Protein AF-A0A8J7SQ37-F1 (afdb_monomer)

Sequence (206 aa):
MKKYSIYISLILFFVLGFTTDFYANDATKAYQKESLKVNEINQAAWKASAQGMKFSKKPKAKKTKKKKEKKNANGTGTAPPLPREPSTFTFKDFAQTTLIFLAVIILAFVIFKVVVGDAILVNKEVKRRKPVTLAQIETNLEEADVEGFLKQALVDKNYRLAIRLYYLAIIKELSGKGAIEWKKEKTNGDYRRELQRKNHPKLKDF

Foldseek 3Di:
DVVVVVVVVVVVVVVVVDPPPPPDDCQVVVVVPDDDDDDDDPVVVVVVVPPPDDPDDDDDDDDDDDDDDDDDDDDDDDDPDRPPPPPPPDVVVVVVVVVVVVVVVVSVVVVCCVVVDCVVVPCVPCPVPPVCDVVNCLVPVQPDPLVVVLVVCVVVVVVVSNVSSVVSVVVNVCVVVVQDPDDSPDDPVNSVVSNVVPPDDPPVVD

Secondary structure (DSSP, 8-state):
-HHHHHHHHHHHHHHHH--------THHHHHHHS--------HHHHHHHHTT-----PPP---------------S--------------HHHHHHHHHHHHHHHHHHHHHHHHHH-HHHH------------HHHHHHSTTTS-HHHHHHHHHHTT-HHHHHHHHHHHHHHHHHHTTSS---TT--HHHHHHHHHHTTPPPGGG-

pLDDT: mean 70.26, std 16.73, range [31.41, 93.75]

Mean predicted aligned error: 21.64 Å

Radius of gyration: 42.7 Å; Cα contacts (8 Å, |Δi|>4): 50; chains: 1; bounding box: 94×39×101 Å

Structure (mmCIF, N/CA/C/O backbone):
data_AF-A0A8J7SQ37-F1
#
_entry.id   AF-A0A8J7SQ37-F1
#
loop_
_atom_site.group_PDB
_atom_site.id
_atom_site.type_symbol
_atom_site.label_atom_id
_atom_site.label_alt_id
_atom_site.label_comp_id
_atom_site.label_asym_id
_atom_site.label_entity_id
_atom_site.label_seq_id
_atom_site.pdbx_PDB_ins_code
_atom_site.Cartn_x
_atom_site.Cartn_y
_atom_site.Cartn_z
_atom_site.occupancy
_atom_site.B_iso_or_equiv
_atom_site.auth_seq_id
_atom_site.auth_comp_id
_atom_site.auth_asym_id
_atom_site.auth_atom_id
_atom_site.pdbx_PDB_model_num
ATOM 1 N N . MET A 1 1 ? -11.629 -6.847 -20.892 1.00 51.66 1 MET A N 1
ATOM 2 C CA . MET A 1 1 ? -11.175 -7.610 -22.080 1.00 51.66 1 MET A CA 1
ATOM 3 C C . MET A 1 1 ? -10.999 -6.753 -23.341 1.00 51.66 1 MET A C 1
ATOM 5 O O . MET A 1 1 ? -9.954 -6.864 -23.961 1.00 51.66 1 MET A O 1
ATOM 9 N N . LYS A 1 2 ? -11.922 -5.838 -23.694 1.00 54.25 2 LYS A N 1
ATOM 10 C CA . LYS A 1 2 ? -11.822 -5.008 -24.922 1.00 54.25 2 LYS A CA 1
ATOM 11 C C . LYS A 1 2 ? -10.553 -4.142 -25.057 1.00 54.25 2 LYS A C 1
ATOM 13 O O . LYS A 1 2 ? -10.085 -3.954 -26.170 1.00 54.25 2 LYS A O 1
ATOM 18 N N . LYS A 1 3 ? -9.965 -3.662 -23.949 1.00 58.75 3 LYS A N 1
ATOM 19 C CA . LYS A 1 3 ? -8.769 -2.796 -23.984 1.00 58.75 3 LYS A CA 1
ATOM 20 C C . LYS A 1 3 ? -7.561 -3.481 -24.632 1.00 58.75 3 LYS A C 1
ATOM 22 O O . LYS A 1 3 ? -6.887 -2.854 -25.427 1.00 58.75 3 LYS A O 1
ATOM 27 N N . TYR A 1 4 ? -7.337 -4.767 -24.366 1.00 66.19 4 TYR A N 1
ATOM 28 C CA . TYR A 1 4 ? -6.180 -5.500 -24.896 1.00 66.19 4 TYR A CA 1
ATOM 29 C C . TYR A 1 4 ? -6.384 -5.996 -26.334 1.00 66.19 4 TYR A C 1
ATOM 31 O O . TYR A 1 4 ? -5.411 -6.214 -27.045 1.00 66.19 4 TYR A O 1
ATOM 39 N N . SER A 1 5 ? -7.637 -6.105 -26.790 1.00 64.56 5 SER A N 1
ATOM 40 C CA . SER A 1 5 ? -7.975 -6.583 -28.138 1.00 64.56 5 SER A CA 1
ATOM 41 C C . SER A 1 5 ? -7.431 -5.673 -29.244 1.00 64.56 5 SER A C 1
ATOM 43 O O . SER A 1 5 ? -6.973 -6.163 -30.270 1.00 64.56 5 SER A O 1
ATOM 45 N N . ILE A 1 6 ? -7.446 -4.354 -29.025 1.00 67.94 6 ILE A N 1
ATOM 46 C CA . ILE A 1 6 ? -6.928 -3.367 -29.984 1.00 67.94 6 ILE A CA 1
ATOM 47 C C . ILE A 1 6 ? -5.403 -3.448 -30.088 1.00 67.94 6 ILE A C 1
ATOM 49 O O . ILE A 1 6 ? -4.863 -3.437 -31.188 1.00 67.94 6 ILE A O 1
ATOM 53 N N . TYR A 1 7 ? -4.706 -3.611 -28.963 1.00 68.56 7 TYR A N 1
ATOM 54 C CA . TYR A 1 7 ? -3.244 -3.706 -28.957 1.00 68.56 7 TYR A CA 1
ATOM 55 C C . TYR A 1 7 ? -2.739 -5.042 -29.517 1.00 68.56 7 TYR A C 1
ATOM 57 O O . TYR A 1 7 ? -1.740 -5.058 -30.229 1.00 68.56 7 TYR A O 1
ATOM 65 N N . ILE A 1 8 ? -3.456 -6.146 -29.273 1.00 71.56 8 ILE A N 1
ATOM 66 C CA . ILE A 1 8 ? -3.148 -7.456 -29.871 1.00 71.56 8 ILE A CA 1
ATOM 67 C C . ILE A 1 8 ? -3.306 -7.400 -31.396 1.00 71.56 8 ILE A C 1
ATOM 69 O O . ILE A 1 8 ? -2.436 -7.886 -32.114 1.00 71.56 8 ILE A O 1
ATOM 73 N N . SER A 1 9 ? -4.359 -6.745 -31.897 1.00 68.81 9 SER A N 1
ATOM 74 C CA . SER A 1 9 ? -4.543 -6.534 -33.338 1.00 68.81 9 SER A CA 1
ATOM 75 C C . SER A 1 9 ? -3.420 -5.692 -33.954 1.00 68.81 9 SER A C 1
ATOM 77 O O . SER A 1 9 ? -3.024 -5.938 -35.089 1.00 68.81 9 SER A O 1
ATOM 79 N N . LEU A 1 10 ? -2.889 -4.720 -33.209 1.00 67.62 10 LEU A N 1
ATOM 80 C CA . LEU A 1 10 ? -1.812 -3.833 -33.659 1.00 67.62 10 LEU A CA 1
ATOM 81 C C . LEU A 1 10 ? -0.462 -4.569 -33.730 1.00 67.62 10 LEU A C 1
ATOM 83 O O . LEU A 1 10 ? 0.289 -4.398 -34.687 1.00 67.62 10 LEU A O 1
ATOM 87 N N . ILE A 1 11 ? -0.193 -5.455 -32.766 1.00 69.00 11 ILE A N 1
ATOM 88 C CA . ILE A 1 11 ? 0.984 -6.338 -32.771 1.00 69.00 11 ILE A CA 1
ATOM 89 C C . ILE A 1 11 ? 0.894 -7.349 -33.920 1.00 69.00 11 ILE A C 1
ATOM 91 O O . ILE A 1 11 ? 1.867 -7.535 -34.648 1.00 69.00 11 ILE A O 1
ATOM 95 N N . LEU A 1 12 ? -0.273 -7.964 -34.126 1.00 68.62 12 LEU A N 1
ATOM 96 C CA . LEU A 1 12 ? -0.475 -8.942 -35.196 1.00 68.62 12 LEU A CA 1
ATOM 97 C C . LEU A 1 12 ? -0.305 -8.305 -36.587 1.00 68.62 12 LEU A C 1
ATOM 99 O O . LEU A 1 12 ? 0.315 -8.899 -37.466 1.00 68.62 12 LEU A O 1
ATOM 103 N N . PHE A 1 13 ? -0.786 -7.071 -36.766 1.00 68.06 13 PHE A N 1
ATOM 104 C CA . PHE A 1 13 ? -0.619 -6.304 -38.002 1.00 68.06 13 PHE A CA 1
ATOM 105 C C . PHE A 1 13 ? 0.850 -5.948 -38.282 1.00 68.06 13 PHE A C 1
ATOM 107 O O . PHE A 1 13 ? 1.296 -6.017 -39.425 1.00 68.06 13 PHE A O 1
ATOM 114 N N . PHE A 1 14 ? 1.631 -5.633 -37.244 1.00 65.88 14 PHE A N 1
ATOM 115 C CA . PHE A 1 14 ? 3.062 -5.354 -37.388 1.00 65.88 14 PHE A CA 1
ATOM 116 C C . PHE A 1 14 ? 3.871 -6.614 -37.739 1.00 65.88 14 PHE A C 1
ATOM 118 O O . PHE A 1 14 ? 4.774 -6.551 -38.566 1.00 65.88 14 PHE A O 1
ATOM 125 N N . VAL A 1 15 ? 3.520 -7.772 -37.170 1.00 66.00 15 VAL A N 1
ATOM 126 C CA . VAL A 1 15 ? 4.181 -9.056 -37.478 1.00 66.00 15 VAL A CA 1
ATOM 127 C C . VAL A 1 15 ? 3.869 -9.530 -38.903 1.00 66.00 15 VAL A C 1
ATOM 129 O O . VAL A 1 15 ? 4.755 -10.045 -39.577 1.00 66.00 15 VAL A O 1
ATOM 132 N N . LEU A 1 16 ? 2.641 -9.321 -39.389 1.00 62.84 16 LEU A N 1
ATOM 133 C CA . LEU A 1 16 ? 2.239 -9.697 -40.753 1.00 62.84 16 LEU A CA 1
ATOM 134 C C . LEU A 1 16 ? 2.763 -8.733 -41.835 1.00 62.84 16 LEU A C 1
ATOM 136 O O . LEU A 1 16 ? 2.944 -9.152 -42.974 1.00 62.84 16 LEU A O 1
ATOM 140 N N . GLY A 1 17 ? 3.019 -7.463 -41.500 1.00 59.03 17 GLY A N 1
ATOM 141 C CA . GLY A 1 17 ? 3.515 -6.450 -42.443 1.00 59.03 17 GLY A CA 1
ATOM 142 C C . GLY A 1 17 ? 5.033 -6.445 -42.676 1.00 59.03 17 GLY A C 1
ATOM 143 O O . GLY A 1 17 ? 5.506 -5.727 -43.553 1.00 59.03 17 GLY A O 1
ATOM 144 N N . PHE A 1 18 ? 5.802 -7.222 -41.909 1.00 63.44 18 PHE A N 1
ATOM 145 C CA . PHE A 1 18 ? 7.267 -7.276 -41.985 1.00 63.44 18 PHE A CA 1
ATOM 146 C C . PHE A 1 18 ? 7.758 -8.622 -42.536 1.00 63.44 18 PHE A C 1
ATOM 148 O O . PHE A 1 18 ? 8.417 -9.398 -41.847 1.00 63.44 18 PHE A O 1
ATOM 155 N N . THR A 1 19 ? 7.489 -8.900 -43.812 1.00 53.34 19 THR A N 1
ATOM 156 C CA . THR A 1 19 ? 8.272 -9.895 -44.557 1.00 53.34 19 THR A CA 1
ATOM 157 C C . THR A 1 19 ? 9.527 -9.205 -45.085 1.00 53.34 19 THR A C 1
ATOM 159 O O . THR A 1 19 ? 9.487 -8.509 -46.097 1.00 53.34 19 THR A O 1
ATOM 162 N N . THR A 1 20 ? 10.653 -9.331 -44.383 1.00 56.50 20 THR A N 1
ATOM 163 C CA . THR A 1 20 ? 11.941 -8.945 -44.966 1.00 56.50 20 THR A CA 1
ATOM 164 C C . THR A 1 20 ? 12.343 -10.014 -45.971 1.00 56.50 20 THR A C 1
ATOM 166 O O . THR A 1 20 ? 12.657 -11.138 -45.571 1.00 56.50 20 THR A O 1
ATOM 169 N N . ASP A 1 21 ? 12.372 -9.671 -47.257 1.00 52.75 21 ASP A N 1
ATOM 170 C CA . ASP A 1 21 ? 13.088 -10.478 -48.237 1.00 52.75 21 ASP A CA 1
ATOM 171 C C . ASP A 1 21 ? 14.567 -10.470 -47.847 1.00 52.75 21 ASP A C 1
ATOM 173 O O . ASP A 1 21 ? 15.269 -9.460 -47.945 1.00 52.75 21 ASP A O 1
ATOM 177 N N . PHE A 1 22 ? 15.036 -11.598 -47.319 1.00 53.06 22 PHE A N 1
ATOM 178 C CA . PHE A 1 22 ? 16.448 -11.811 -47.052 1.00 53.06 22 PHE A CA 1
ATOM 179 C C . PHE A 1 22 ? 17.194 -11.768 -48.389 1.00 53.06 22 PHE A C 1
ATOM 181 O O . PHE A 1 22 ? 17.156 -12.722 -49.166 1.00 53.06 22 PHE A O 1
ATOM 188 N N . TYR A 1 23 ? 17.895 -10.667 -48.660 1.00 52.25 23 TYR A N 1
ATOM 189 C CA . TYR A 1 23 ? 18.842 -10.595 -49.768 1.00 52.25 23 TYR A CA 1
ATOM 190 C C . TYR A 1 23 ? 20.005 -11.549 -49.478 1.00 52.25 23 TYR A C 1
ATOM 192 O O . TYR A 1 23 ? 20.913 -11.251 -48.700 1.00 52.25 23 TYR A O 1
ATOM 200 N N . ALA A 1 24 ? 19.961 -12.732 -50.087 1.00 49.38 24 ALA A N 1
ATOM 201 C CA . ALA A 1 24 ? 21.093 -13.644 -50.115 1.00 49.38 24 ALA A CA 1
ATOM 202 C C . ALA A 1 24 ? 22.259 -12.980 -50.870 1.00 49.38 24 ALA A C 1
ATOM 204 O O . ALA A 1 24 ? 22.076 -12.457 -51.968 1.00 49.38 24 ALA A O 1
ATOM 205 N N . ASN A 1 25 ? 23.452 -13.000 -50.270 1.00 57.41 25 ASN A N 1
ATOM 206 C CA . ASN A 1 25 ? 24.680 -12.444 -50.845 1.00 57.41 25 ASN A CA 1
ATOM 207 C C . ASN A 1 25 ? 24.934 -12.999 -52.265 1.00 57.41 25 ASN A C 1
ATOM 209 O O . ASN A 1 25 ? 25.121 -14.201 -52.441 1.00 57.41 25 ASN A O 1
ATOM 213 N N . ASP A 1 26 ? 24.977 -12.111 -53.262 1.00 59.09 26 ASP A N 1
ATOM 214 C CA . ASP A 1 26 ? 24.999 -12.415 -54.707 1.00 59.09 26 ASP A CA 1
ATOM 215 C C . ASP A 1 26 ? 26.382 -12.840 -55.251 1.00 59.09 26 ASP A C 1
ATOM 217 O O . ASP A 1 26 ? 26.563 -13.064 -56.449 1.00 59.09 26 ASP A O 1
ATOM 221 N N . ALA A 1 27 ? 27.383 -12.970 -54.373 1.00 57.38 27 ALA A N 1
ATOM 222 C CA . ALA A 1 27 ? 28.782 -13.170 -54.754 1.00 57.38 27 ALA A CA 1
ATOM 223 C C . ALA A 1 27 ? 29.016 -14.426 -55.617 1.00 57.38 27 ALA A C 1
ATOM 225 O O . ALA A 1 27 ? 29.908 -14.435 -56.461 1.00 57.38 27 ALA A O 1
ATOM 226 N N . THR A 1 28 ? 28.215 -15.482 -55.455 1.00 57.69 28 THR A N 1
ATOM 227 C CA . THR A 1 28 ? 28.329 -16.723 -56.241 1.00 57.69 28 THR A CA 1
ATOM 228 C C . THR A 1 28 ? 27.783 -16.595 -57.663 1.00 57.69 28 THR A C 1
ATOM 230 O O . THR A 1 28 ? 28.270 -17.291 -58.556 1.00 57.69 28 THR A O 1
ATOM 233 N N . LYS A 1 29 ? 26.827 -15.691 -57.916 1.00 62.94 29 LYS A N 1
ATOM 234 C CA . LYS A 1 29 ? 26.243 -15.519 -59.257 1.00 62.94 29 LYS A CA 1
ATOM 235 C C . LYS A 1 29 ? 27.210 -14.851 -60.229 1.00 62.94 29 LYS A C 1
ATOM 237 O O . LYS A 1 29 ? 27.171 -15.152 -61.419 1.00 62.94 29 LYS A O 1
ATOM 242 N N . ALA A 1 30 ? 28.095 -13.987 -59.729 1.00 61.03 30 ALA A N 1
ATOM 243 C CA . ALA A 1 30 ? 29.153 -13.379 -60.533 1.00 61.03 30 ALA A CA 1
ATOM 244 C C . ALA A 1 30 ? 30.143 -14.439 -61.058 1.00 61.03 30 ALA A C 1
ATOM 246 O O . ALA A 1 30 ? 30.433 -14.457 -62.251 1.00 61.03 30 ALA A O 1
ATOM 247 N N . TYR A 1 31 ? 30.569 -15.383 -60.207 1.00 60.72 31 TYR A N 1
ATOM 248 C CA . TYR A 1 31 ? 31.456 -16.488 -60.603 1.00 60.72 31 TYR A CA 1
ATOM 249 C C . TYR A 1 31 ? 30.822 -17.444 -61.619 1.00 60.72 31 TYR A C 1
ATOM 251 O O . TYR A 1 31 ? 31.512 -17.947 -62.499 1.00 60.72 31 TYR A O 1
ATOM 259 N N . GLN A 1 32 ? 29.514 -17.695 -61.519 1.00 68.06 32 GLN A N 1
ATOM 260 C CA . GLN A 1 32 ? 28.805 -18.590 -62.443 1.00 68.06 32 GLN A CA 1
ATOM 261 C C . GLN A 1 32 ? 28.667 -18.019 -63.862 1.00 68.06 32 GLN A C 1
ATOM 263 O O . GLN A 1 32 ? 28.449 -18.780 -64.801 1.00 68.06 32 GLN A O 1
ATOM 268 N N . LYS A 1 33 ? 28.779 -16.695 -64.028 1.00 68.31 33 LYS A N 1
ATOM 269 C CA . LYS A 1 33 ? 28.641 -16.020 -65.327 1.00 68.31 33 LYS A CA 1
ATOM 270 C C . LYS A 1 33 ? 29.963 -15.856 -66.083 1.00 68.31 33 LYS A C 1
ATOM 272 O O . LYS A 1 33 ? 29.932 -15.502 -67.259 1.00 68.31 33 LYS A O 1
ATOM 277 N N . GLU A 1 34 ? 31.110 -16.090 -65.448 1.00 71.44 34 GLU A N 1
ATOM 278 C CA . GLU A 1 34 ? 32.416 -15.897 -66.082 1.00 71.44 34 GLU A CA 1
ATOM 279 C C . GLU A 1 34 ? 32.844 -17.156 -66.857 1.00 71.44 34 GLU A C 1
ATOM 281 O O . GLU A 1 34 ? 32.976 -18.246 -66.304 1.00 71.44 34 GLU A O 1
ATOM 286 N N . SER A 1 35 ? 33.051 -17.023 -68.169 1.00 67.38 35 SER A N 1
ATOM 287 C CA . SER A 1 35 ? 33.492 -18.130 -69.023 1.00 67.38 35 SER A CA 1
ATOM 288 C C . SER A 1 35 ? 34.965 -18.468 -68.759 1.00 67.38 35 SER A C 1
ATOM 290 O O . SER A 1 35 ? 35.834 -17.609 -68.926 1.00 67.38 35 SER A O 1
ATOM 292 N N . LEU A 1 36 ? 35.264 -19.718 -68.399 1.00 65.44 36 LEU A N 1
ATOM 293 C CA . LEU A 1 36 ? 36.628 -20.191 -68.140 1.00 65.44 36 LEU A CA 1
ATOM 294 C C . LEU A 1 36 ? 37.492 -20.122 -69.414 1.00 65.44 36 LEU A C 1
ATOM 296 O O . LEU A 1 36 ? 37.310 -20.911 -70.339 1.00 65.44 36 LEU A O 1
ATOM 300 N N . LYS A 1 37 ? 38.469 -19.207 -69.456 1.00 64.50 37 LYS A N 1
ATOM 301 C CA . LYS A 1 37 ? 39.533 -19.211 -70.475 1.00 64.50 37 LYS A CA 1
ATOM 302 C C . LYS A 1 37 ? 40.670 -20.120 -70.016 1.00 64.50 37 LYS A C 1
ATOM 304 O O . LYS A 1 37 ? 41.413 -19.770 -69.100 1.00 64.50 37 LYS A O 1
ATOM 309 N N . VAL A 1 38 ? 40.808 -21.284 -70.646 1.00 64.88 38 VAL A N 1
ATOM 310 C CA . VAL A 1 38 ? 41.941 -22.187 -70.406 1.00 64.88 38 VAL A CA 1
ATOM 311 C C . VAL A 1 38 ? 43.130 -21.695 -71.229 1.00 64.88 38 VAL A C 1
ATOM 313 O O . VAL A 1 38 ? 43.101 -21.754 -72.452 1.00 64.88 38 VAL A O 1
ATOM 316 N N . ASN A 1 39 ? 44.172 -21.202 -70.559 1.00 74.00 39 ASN A N 1
ATOM 317 C CA . ASN A 1 39 ? 45.461 -20.942 -71.201 1.00 74.00 39 ASN A CA 1
ATOM 318 C C . ASN A 1 39 ? 46.316 -22.214 -71.150 1.00 74.00 39 ASN A C 1
ATOM 320 O O . ASN A 1 39 ? 46.406 -22.856 -70.102 1.00 74.00 39 ASN A O 1
ATOM 324 N N . GLU A 1 40 ? 46.972 -22.558 -72.258 1.00 72.75 40 GLU A N 1
ATOM 325 C CA . GLU A 1 40 ? 47.879 -23.704 -72.316 1.00 72.75 40 GLU A CA 1
ATOM 326 C C . GLU A 1 40 ? 49.095 -23.486 -71.404 1.00 72.75 40 GLU A C 1
ATOM 328 O O . GLU A 1 40 ? 49.769 -22.452 -71.443 1.00 72.75 40 GLU A O 1
ATOM 333 N N . ILE A 1 41 ? 49.372 -24.464 -70.540 1.00 72.81 41 ILE A N 1
ATOM 334 C CA . ILE A 1 41 ? 50.464 -24.369 -69.571 1.00 72.81 41 ILE A CA 1
ATOM 335 C C . ILE A 1 41 ? 51.786 -24.623 -70.298 1.00 72.81 41 ILE A C 1
ATOM 337 O O . ILE A 1 41 ? 52.093 -25.753 -70.680 1.00 72.81 41 ILE A O 1
ATOM 341 N N . ASN A 1 42 ? 52.618 -23.588 -70.424 1.00 77.69 42 ASN A N 1
ATOM 342 C CA . ASN A 1 42 ? 53.989 -23.750 -70.897 1.00 77.69 42 ASN A CA 1
ATOM 343 C C . ASN A 1 42 ? 54.821 -24.498 -69.837 1.00 77.69 42 ASN A C 1
ATOM 345 O O . ASN A 1 42 ? 55.256 -23.928 -68.831 1.00 77.69 42 ASN A O 1
ATOM 349 N N . GLN A 1 43 ? 55.048 -25.792 -70.072 1.00 75.06 43 GLN A N 1
ATOM 350 C CA . GLN A 1 43 ? 55.744 -26.674 -69.134 1.00 75.06 43 GLN A CA 1
ATOM 351 C C . GLN A 1 43 ? 57.193 -26.250 -68.855 1.00 75.06 43 GLN A C 1
ATOM 353 O O . GLN A 1 43 ? 57.693 -26.489 -67.753 1.00 75.06 43 GLN A O 1
ATOM 358 N N . ALA A 1 44 ? 57.871 -25.611 -69.813 1.00 77.44 44 ALA A N 1
ATOM 359 C CA . ALA A 1 44 ? 59.244 -25.143 -69.632 1.00 77.44 44 ALA A CA 1
ATOM 360 C C . ALA A 1 44 ? 59.295 -23.947 -68.669 1.00 77.44 44 ALA A C 1
ATOM 362 O O . ALA A 1 44 ? 60.084 -23.947 -67.722 1.00 77.44 44 ALA A O 1
ATOM 363 N N . ALA A 1 45 ? 58.383 -22.984 -68.842 1.00 72.81 45 ALA A N 1
ATOM 364 C CA . ALA A 1 45 ? 58.238 -21.843 -67.936 1.00 72.81 45 ALA A CA 1
ATOM 365 C C . ALA A 1 45 ? 57.820 -22.282 -66.518 1.00 72.81 45 ALA A C 1
ATOM 367 O O . ALA A 1 45 ? 58.320 -21.755 -65.519 1.00 72.81 45 ALA A O 1
ATOM 368 N N . TRP A 1 46 ? 56.952 -23.296 -66.423 1.00 69.19 46 TRP A N 1
ATOM 369 C CA . TRP A 1 46 ? 56.525 -23.869 -65.145 1.00 69.19 46 TRP A CA 1
ATOM 370 C C . TRP A 1 46 ? 57.683 -24.532 -64.391 1.00 69.19 46 TRP A C 1
ATOM 372 O O . TRP A 1 46 ? 57.894 -24.260 -63.208 1.00 69.19 46 TRP A O 1
ATOM 382 N N . LYS A 1 47 ? 58.473 -25.374 -65.072 1.00 75.38 47 LYS A N 1
ATOM 383 C CA . LYS A 1 47 ? 59.621 -26.066 -64.463 1.00 75.38 47 LYS A CA 1
ATOM 384 C C . LYS A 1 47 ? 60.712 -25.093 -64.015 1.00 75.38 47 LYS A C 1
ATOM 386 O O . LYS A 1 47 ? 61.246 -25.273 -62.923 1.00 75.38 47 LYS A O 1
ATOM 391 N N . ALA A 1 48 ? 60.982 -24.044 -64.795 1.00 77.44 48 ALA A N 1
ATOM 392 C CA . ALA A 1 48 ? 61.919 -22.987 -64.408 1.00 77.44 48 ALA A CA 1
ATOM 393 C C . ALA A 1 48 ? 61.463 -22.248 -63.137 1.00 77.44 48 ALA A C 1
ATOM 395 O O . ALA A 1 48 ? 62.271 -21.968 -62.258 1.00 77.44 48 ALA A O 1
ATOM 396 N N . SER A 1 49 ? 60.156 -22.002 -63.000 1.00 71.31 49 SER A N 1
ATOM 397 C CA . SER A 1 49 ? 59.581 -21.317 -61.832 1.00 71.31 49 SER A CA 1
ATOM 398 C C . SER A 1 49 ? 59.514 -22.207 -60.582 1.00 71.31 49 SER A C 1
ATOM 400 O O . SER A 1 49 ? 59.551 -21.713 -59.456 1.00 71.31 49 SER A O 1
ATOM 402 N N . ALA A 1 50 ? 59.414 -23.528 -60.760 1.00 68.56 50 ALA A N 1
ATOM 403 C CA . ALA A 1 50 ? 59.386 -24.497 -59.665 1.00 68.56 50 ALA A CA 1
ATOM 404 C C . ALA A 1 50 ? 60.778 -24.764 -59.061 1.00 68.56 50 ALA A C 1
ATOM 406 O O . ALA A 1 50 ? 60.885 -25.162 -57.896 1.00 68.56 50 ALA A O 1
ATOM 407 N N . GLN A 1 51 ? 61.852 -24.535 -59.821 1.00 63.91 51 GLN A N 1
ATOM 408 C CA . GLN A 1 51 ? 63.221 -24.711 -59.343 1.00 63.91 51 GLN A CA 1
ATOM 409 C C . GLN A 1 51 ? 63.625 -23.545 -58.430 1.00 63.91 51 GLN A C 1
ATOM 411 O O . GLN A 1 51 ? 63.976 -22.462 -58.879 1.00 63.91 51 GLN A O 1
ATOM 416 N N . GLY A 1 52 ? 63.571 -23.777 -57.116 1.00 64.81 52 GLY A N 1
ATOM 417 C CA . GLY A 1 52 ? 64.066 -22.832 -56.105 1.00 64.81 52 GLY A CA 1
ATOM 418 C C . GLY A 1 52 ? 63.147 -22.618 -54.903 1.00 64.81 52 GLY A C 1
ATOM 419 O O . GLY A 1 52 ? 63.563 -22.004 -53.918 1.00 64.81 52 GLY A O 1
ATOM 420 N N . MET A 1 53 ? 61.921 -23.151 -54.915 1.00 58.81 53 MET A N 1
ATOM 421 C CA . MET A 1 53 ? 61.021 -23.026 -53.766 1.00 58.81 53 MET A CA 1
ATOM 422 C C . MET A 1 53 ? 61.394 -24.005 -52.645 1.00 58.81 53 MET A C 1
ATOM 424 O O . MET A 1 53 ? 60.950 -25.150 -52.597 1.00 58.81 53 MET A O 1
ATOM 428 N N . LYS A 1 54 ? 62.202 -23.533 -51.689 1.00 63.03 54 LYS A N 1
ATOM 429 C CA . LYS A 1 54 ? 62.396 -24.219 -50.405 1.00 63.03 54 LYS A CA 1
ATOM 430 C C . LYS A 1 54 ? 61.168 -24.003 -49.519 1.00 63.03 54 LYS A C 1
ATOM 432 O O . LYS A 1 54 ? 61.041 -22.970 -48.863 1.00 63.03 54 LYS A O 1
ATOM 437 N N . PHE A 1 55 ? 60.291 -24.999 -49.438 1.00 61.41 55 PHE A N 1
ATOM 438 C CA . PHE A 1 55 ? 59.156 -25.002 -48.507 1.00 61.41 55 PHE A CA 1
ATOM 439 C C . PHE A 1 55 ? 59.597 -25.370 -47.084 1.00 61.41 55 PHE A C 1
ATOM 441 O O . PHE A 1 55 ? 59.209 -26.392 -46.526 1.00 61.41 55 PHE A O 1
ATOM 448 N N . SER A 1 56 ? 60.423 -24.521 -46.471 1.00 61.69 56 SER A N 1
ATOM 449 C CA . SER A 1 56 ? 60.685 -24.605 -45.034 1.00 61.69 56 SER A CA 1
ATOM 450 C C . SER A 1 56 ? 59.568 -23.872 -44.285 1.00 61.69 56 SER A C 1
ATOM 452 O O . SER A 1 56 ? 59.477 -22.644 -44.317 1.00 61.69 56 SER A O 1
ATOM 454 N N . LYS A 1 57 ? 58.689 -24.624 -43.612 1.00 58.44 57 LYS A N 1
ATOM 455 C CA . LYS A 1 57 ? 57.725 -24.070 -42.651 1.00 58.44 57 LYS A CA 1
ATOM 456 C C . LYS A 1 57 ? 58.493 -23.540 -41.435 1.00 58.44 57 LYS A C 1
ATOM 458 O O . LYS A 1 57 ? 58.869 -24.315 -40.564 1.00 58.44 57 LYS A O 1
ATOM 463 N N . LYS A 1 58 ? 58.685 -22.222 -41.343 1.00 55.53 58 LYS A N 1
ATOM 464 C CA . LYS A 1 58 ? 59.040 -21.560 -40.076 1.00 55.53 58 LYS A CA 1
ATOM 465 C C . LYS A 1 58 ? 57.779 -20.975 -39.418 1.00 55.53 58 LYS A C 1
ATOM 467 O O . LYS A 1 58 ? 56.968 -20.368 -40.124 1.00 55.53 58 LYS A O 1
ATOM 472 N N . PRO A 1 59 ? 57.572 -21.168 -38.101 1.00 48.28 59 PRO A N 1
ATOM 473 C CA . PRO A 1 59 ? 56.372 -20.706 -37.410 1.00 48.28 59 PRO A CA 1
ATOM 474 C C . PRO A 1 59 ? 56.327 -19.172 -37.317 1.00 48.28 59 PRO A C 1
ATOM 476 O O . PRO A 1 59 ? 57.349 -18.492 -37.248 1.00 48.28 59 PRO A O 1
ATOM 479 N N . LYS A 1 60 ? 55.105 -18.631 -37.375 1.00 48.03 60 LYS A N 1
ATOM 480 C CA . LYS A 1 60 ? 54.786 -17.203 -37.522 1.00 48.03 60 LYS A CA 1
ATOM 481 C C . LYS A 1 60 ? 55.231 -16.377 -36.307 1.00 48.03 60 LYS A C 1
ATOM 483 O O . LYS A 1 60 ? 54.752 -16.617 -35.205 1.00 48.03 60 LYS A O 1
ATOM 488 N N . ALA A 1 61 ? 56.007 -15.318 -36.543 1.00 45.44 61 ALA A N 1
ATOM 489 C CA . ALA A 1 61 ? 56.184 -14.214 -35.599 1.00 45.44 61 ALA A CA 1
ATOM 490 C C . ALA A 1 61 ? 55.385 -12.967 -36.046 1.00 45.44 61 ALA A C 1
ATOM 492 O O . ALA A 1 61 ? 55.255 -12.675 -37.235 1.00 45.44 61 ALA A O 1
ATOM 493 N N . LYS A 1 62 ? 54.806 -12.293 -35.045 1.00 38.91 62 LYS A N 1
ATOM 494 C CA . LYS A 1 62 ? 53.887 -11.133 -35.026 1.00 38.91 62 LYS A CA 1
ATOM 495 C C . LYS A 1 62 ? 54.086 -10.081 -36.140 1.00 38.91 62 LYS A C 1
ATOM 497 O O . LYS A 1 62 ? 55.181 -9.573 -36.345 1.00 38.91 62 LYS A O 1
ATOM 502 N N . LYS A 1 63 ? 52.983 -9.673 -36.789 1.00 35.88 63 LYS A N 1
ATOM 503 C CA . LYS A 1 63 ? 52.927 -8.566 -37.765 1.00 35.88 63 LYS A CA 1
ATOM 504 C C . LYS A 1 63 ? 52.732 -7.213 -37.066 1.00 35.88 63 LYS A C 1
ATOM 506 O O . LYS A 1 63 ? 51.636 -6.926 -36.592 1.00 35.88 63 LYS A O 1
ATOM 511 N N . THR A 1 64 ? 53.744 -6.351 -37.106 1.00 33.25 64 THR A N 1
ATOM 512 C CA . THR A 1 64 ? 53.590 -4.895 -36.947 1.00 33.25 64 THR A CA 1
ATOM 513 C C . THR A 1 64 ? 53.286 -4.280 -38.318 1.00 33.25 64 THR A C 1
ATOM 515 O O . THR A 1 64 ? 53.874 -4.666 -39.331 1.00 33.25 64 THR A O 1
ATOM 518 N N . LYS A 1 65 ? 52.313 -3.363 -38.369 1.00 39.66 65 LYS A N 1
ATOM 519 C CA . LYS A 1 65 ? 51.780 -2.736 -39.589 1.00 39.66 65 LYS A CA 1
ATOM 520 C C . LYS A 1 65 ? 52.883 -2.014 -40.384 1.00 39.66 65 LYS A C 1
ATOM 522 O O . LYS A 1 65 ? 53.502 -1.090 -39.870 1.00 39.66 65 LYS A O 1
ATOM 527 N N . LYS A 1 66 ? 53.058 -2.370 -41.663 1.00 31.91 66 LYS A N 1
ATOM 528 C CA . LYS A 1 66 ? 53.785 -1.562 -42.658 1.00 31.91 66 LYS A CA 1
ATOM 529 C C . LYS A 1 66 ? 52.853 -1.230 -43.824 1.00 31.91 66 LYS A C 1
ATOM 531 O O . LYS A 1 66 ? 52.356 -2.126 -44.504 1.00 31.91 66 LYS A O 1
ATOM 536 N N . LYS A 1 67 ? 52.635 0.074 -44.014 1.00 39.72 67 LYS A N 1
ATOM 537 C CA . LYS A 1 67 ? 52.063 0.727 -45.199 1.00 39.72 67 LYS A CA 1
ATOM 538 C C . LYS A 1 67 ? 52.802 0.213 -46.443 1.00 39.72 67 LYS A C 1
ATOM 540 O O . LYS A 1 67 ? 54.031 0.226 -46.455 1.00 39.72 67 LYS A O 1
ATOM 545 N N . LYS A 1 68 ? 52.076 -0.272 -47.455 1.00 32.34 68 LYS A N 1
ATOM 546 C CA . LYS A 1 68 ? 52.657 -0.642 -48.753 1.00 32.34 68 LYS A CA 1
ATOM 547 C C . LYS A 1 68 ? 52.019 0.167 -49.870 1.00 32.34 68 LYS A C 1
ATOM 549 O O . LYS A 1 68 ? 50.860 -0.009 -50.226 1.00 32.34 68 LYS A O 1
ATOM 554 N N . GLU A 1 69 ? 52.853 1.066 -50.354 1.00 34.19 69 GLU A N 1
ATOM 555 C CA . GLU A 1 69 ? 52.827 1.743 -51.635 1.00 34.19 69 GLU A CA 1
ATOM 556 C C . GLU A 1 69 ? 53.025 0.740 -52.788 1.00 34.19 69 GLU A C 1
ATOM 558 O O . GLU A 1 69 ? 53.593 -0.342 -52.605 1.00 34.19 69 GLU A O 1
ATOM 563 N N . LYS A 1 70 ? 52.475 1.092 -53.953 1.00 37.44 70 LYS A N 1
ATOM 564 C CA . LYS A 1 70 ? 52.307 0.252 -55.146 1.00 37.44 70 LYS A CA 1
ATOM 565 C C . LYS A 1 70 ? 53.646 -0.110 -55.800 1.00 37.44 70 LYS A C 1
ATOM 567 O O . LYS A 1 70 ? 54.516 0.742 -55.942 1.00 37.44 70 LYS A O 1
ATOM 572 N N . LYS A 1 71 ? 53.749 -1.335 -56.325 1.00 31.41 71 LYS A N 1
ATOM 573 C CA . LYS A 1 71 ? 54.633 -1.660 -57.454 1.00 31.41 71 LYS A CA 1
ATOM 574 C C . LYS A 1 71 ? 53.883 -2.542 -58.447 1.00 31.41 71 LYS A C 1
ATOM 576 O O . LYS A 1 71 ? 53.356 -3.584 -58.068 1.00 31.41 71 LYS A O 1
ATOM 581 N N . ASN A 1 72 ? 53.842 -2.083 -59.694 1.00 38.03 72 ASN A N 1
ATOM 582 C CA . ASN A 1 72 ? 53.411 -2.856 -60.848 1.00 38.03 72 ASN A CA 1
ATOM 583 C C . ASN A 1 72 ? 54.480 -3.911 -61.150 1.00 38.03 72 ASN A C 1
ATOM 585 O O . ASN A 1 72 ? 55.664 -3.584 -61.222 1.00 38.03 72 ASN A O 1
ATOM 589 N N . ALA A 1 73 ? 54.056 -5.155 -61.335 1.00 36.41 73 ALA A N 1
ATOM 590 C CA . ALA A 1 73 ? 54.860 -6.213 -61.920 1.00 36.41 73 ALA A CA 1
ATOM 591 C C . ALA A 1 73 ? 53.951 -6.978 -62.884 1.00 36.41 73 ALA A C 1
ATOM 593 O O . ALA A 1 73 ? 53.002 -7.638 -62.465 1.00 36.41 73 ALA A O 1
ATOM 594 N N . ASN A 1 74 ? 54.217 -6.817 -64.179 1.00 40.06 74 ASN A N 1
ATOM 595 C CA . ASN A 1 74 ? 53.640 -7.647 -65.226 1.00 40.06 74 ASN A CA 1
ATOM 596 C C . ASN A 1 74 ? 54.180 -9.073 -65.062 1.00 40.06 74 ASN A C 1
ATOM 598 O O . ASN A 1 74 ? 55.391 -9.261 -64.976 1.00 40.06 74 ASN A O 1
ATOM 602 N N . GLY A 1 75 ? 53.281 -10.057 -65.021 1.00 41.00 75 GLY A N 1
ATOM 603 C CA . GLY A 1 75 ? 53.637 -11.473 -64.928 1.00 41.00 75 GLY A CA 1
ATOM 604 C C . GLY A 1 75 ? 52.516 -12.329 -64.345 1.00 41.00 75 GLY A C 1
ATOM 605 O O . GLY A 1 75 ? 52.509 -12.603 -63.154 1.00 41.00 75 GLY A O 1
ATOM 606 N N . THR A 1 76 ? 51.570 -12.703 -65.213 1.00 45.34 76 THR A N 1
ATOM 607 C CA . THR A 1 76 ? 50.763 -13.944 -65.220 1.00 45.34 76 THR A CA 1
ATOM 608 C C . THR A 1 76 ? 50.338 -14.571 -63.882 1.00 45.34 76 THR A C 1
ATOM 610 O O . THR A 1 76 ? 51.136 -15.195 -63.189 1.00 45.34 76 THR A O 1
ATOM 613 N N . GLY A 1 77 ? 49.023 -14.531 -63.620 1.00 52.97 77 GLY A N 1
ATOM 614 C CA . GLY A 1 77 ? 48.353 -15.334 -62.589 1.00 52.97 77 GLY A CA 1
ATOM 615 C C . GLY A 1 77 ? 47.743 -14.544 -61.431 1.00 52.97 77 GLY A C 1
ATOM 616 O O . GLY A 1 77 ? 47.649 -15.063 -60.324 1.00 52.97 77 GLY A O 1
ATOM 617 N N . THR A 1 78 ? 47.333 -13.291 -61.634 1.00 52.69 78 THR A N 1
ATOM 618 C CA . THR A 1 78 ? 46.497 -12.599 -60.647 1.00 52.69 78 THR A CA 1
ATOM 619 C C . THR A 1 78 ? 45.054 -13.058 -60.820 1.00 52.69 78 THR A C 1
ATOM 621 O O . THR A 1 78 ? 44.451 -12.779 -61.855 1.00 52.69 78 THR A O 1
ATOM 624 N N . ALA A 1 79 ? 44.509 -13.754 -59.815 1.00 59.00 79 ALA A N 1
ATOM 625 C CA . ALA A 1 79 ? 43.066 -13.951 -59.688 1.00 59.00 79 ALA A CA 1
ATOM 626 C C . ALA A 1 79 ? 42.352 -12.605 -59.921 1.00 59.00 79 ALA A C 1
ATOM 628 O O . ALA A 1 79 ? 42.888 -11.584 -59.462 1.00 59.00 79 ALA A O 1
ATOM 629 N N . PRO A 1 80 ? 41.200 -12.577 -60.623 1.00 65.50 80 PRO A N 1
ATOM 630 C CA . PRO A 1 80 ? 40.451 -11.344 -60.821 1.00 65.50 80 PRO A CA 1
ATOM 631 C C . PRO A 1 80 ? 40.308 -10.636 -59.470 1.00 65.50 80 PRO A C 1
ATOM 633 O O . PRO A 1 80 ? 39.963 -11.300 -58.482 1.00 65.50 80 PRO A O 1
ATOM 636 N N . PRO A 1 81 ? 40.639 -9.335 -59.360 1.00 68.25 81 PRO A N 1
ATOM 637 C CA . PRO A 1 81 ? 40.348 -8.613 -58.135 1.00 68.25 81 PRO A CA 1
ATOM 638 C C . PRO A 1 81 ? 38.852 -8.783 -57.879 1.00 68.25 81 PRO A C 1
ATOM 640 O O . PRO A 1 81 ? 38.051 -8.473 -58.759 1.00 68.25 81 PRO A O 1
ATOM 643 N N . LEU A 1 82 ? 38.499 -9.337 -56.710 1.00 65.88 82 LEU A N 1
ATOM 644 C CA . LEU A 1 82 ? 37.105 -9.487 -56.293 1.00 65.88 82 LEU A CA 1
ATOM 645 C C . LEU A 1 82 ? 36.365 -8.188 -56.628 1.00 65.88 82 LEU A C 1
ATOM 647 O O . LEU A 1 82 ? 36.919 -7.127 -56.300 1.00 6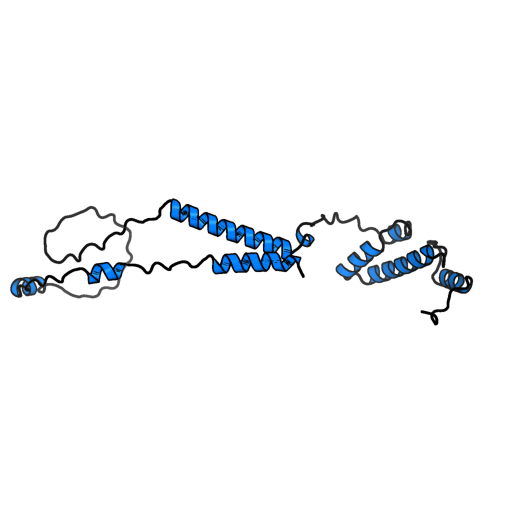5.88 82 LEU A O 1
ATOM 651 N N . PRO A 1 83 ? 35.172 -8.244 -57.258 1.00 68.62 83 PRO A N 1
ATOM 652 C CA . PRO A 1 83 ? 34.340 -7.065 -57.413 1.00 68.62 83 PRO A CA 1
ATOM 653 C C . PRO A 1 83 ? 34.237 -6.421 -56.037 1.00 68.62 83 PRO A C 1
ATOM 655 O O . PRO A 1 83 ? 33.701 -7.002 -55.092 1.00 68.62 83 PRO A O 1
ATOM 658 N N . ARG A 1 84 ? 34.877 -5.262 -55.872 1.00 64.31 84 ARG A N 1
ATOM 659 C CA . ARG A 1 84 ? 34.739 -4.496 -54.646 1.00 64.31 84 ARG A CA 1
ATOM 660 C C . ARG A 1 84 ? 33.396 -3.820 -54.792 1.00 64.31 84 ARG A C 1
ATOM 662 O O . ARG A 1 84 ? 33.336 -2.710 -55.313 1.00 64.31 84 ARG A O 1
ATOM 669 N N . GLU A 1 85 ? 32.352 -4.548 -54.405 1.00 59.16 85 GLU A N 1
ATOM 670 C CA . GLU A 1 85 ? 31.007 -4.005 -54.291 1.00 59.16 85 GLU A CA 1
ATOM 671 C C . GLU A 1 85 ? 31.137 -2.666 -53.558 1.00 59.16 85 GLU A C 1
ATOM 673 O O . GLU A 1 85 ? 31.737 -2.626 -52.467 1.00 59.16 85 GLU A O 1
ATOM 678 N N . PRO A 1 86 ? 30.711 -1.544 -54.169 1.00 64.38 86 PRO A N 1
ATOM 679 C CA . PRO A 1 86 ? 30.693 -0.288 -53.450 1.00 64.38 86 PRO A CA 1
ATOM 680 C C . PRO A 1 86 ? 29.852 -0.534 -52.203 1.00 64.38 86 PRO A C 1
ATOM 682 O O . PRO A 1 86 ? 28.805 -1.167 -52.273 1.00 64.38 86 PRO A O 1
ATOM 685 N N . SER A 1 87 ? 30.329 -0.093 -51.042 1.00 64.12 87 SER A N 1
ATOM 686 C CA . SER A 1 87 ? 29.539 -0.165 -49.821 1.00 64.12 87 SER A CA 1
ATOM 687 C C . SER A 1 87 ? 28.256 0.631 -50.051 1.00 64.12 87 SER A C 1
ATOM 689 O O . SER A 1 87 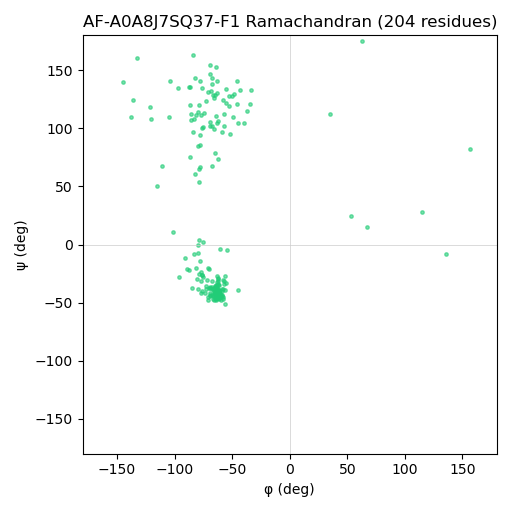? 28.265 1.857 -49.934 1.00 64.12 87 SER A O 1
ATOM 691 N N . THR A 1 88 ? 27.166 -0.046 -50.411 1.00 61.00 88 THR A N 1
ATOM 692 C CA . THR A 1 88 ? 25.846 0.549 -50.624 1.00 61.00 88 THR A CA 1
ATOM 693 C C . THR A 1 88 ? 25.190 0.778 -49.270 1.00 61.00 88 THR A C 1
ATOM 695 O O . THR A 1 88 ? 24.092 0.311 -48.999 1.00 61.00 88 THR A O 1
ATOM 698 N N . PHE A 1 89 ? 25.887 1.473 -48.373 1.00 63.41 89 PHE A N 1
ATOM 699 C CA . PHE A 1 89 ? 25.233 2.060 -47.220 1.00 63.41 89 PHE A CA 1
ATOM 700 C C . PHE A 1 89 ? 24.580 3.344 -47.711 1.00 63.41 89 PHE A C 1
ATOM 702 O O . PHE A 1 89 ? 25.187 4.417 -47.696 1.00 63.41 89 PHE A O 1
ATOM 709 N N . THR A 1 90 ? 23.374 3.220 -48.261 1.00 70.38 90 THR A N 1
ATOM 710 C CA . THR A 1 90 ? 22.633 4.405 -48.674 1.00 70.38 90 THR A CA 1
ATOM 711 C C . THR A 1 90 ? 22.013 5.043 -47.434 1.00 70.38 90 THR A C 1
ATOM 713 O O . THR A 1 90 ? 21.534 4.366 -46.524 1.00 70.38 90 THR A O 1
ATOM 716 N N . PHE A 1 91 ? 22.011 6.375 -47.374 1.00 71.62 91 PHE A N 1
ATOM 717 C CA . PHE A 1 91 ? 21.395 7.113 -46.265 1.00 71.62 91 PHE A CA 1
ATOM 718 C C . PHE A 1 91 ? 19.910 6.748 -46.080 1.00 71.62 91 PHE A C 1
ATOM 720 O O . PHE A 1 91 ? 19.388 6.795 -44.969 1.00 71.62 91 PHE A O 1
ATOM 727 N N . LYS A 1 92 ? 19.250 6.315 -47.160 1.00 76.69 92 LYS A N 1
ATOM 728 C CA . LYS A 1 92 ? 17.873 5.822 -47.154 1.00 76.69 92 LYS A CA 1
ATOM 729 C C . LYS A 1 92 ? 17.729 4.519 -46.360 1.00 76.69 92 LYS A C 1
ATOM 731 O O . LYS A 1 92 ? 16.815 4.422 -45.547 1.00 76.69 92 LYS A O 1
ATOM 736 N N . ASP A 1 93 ? 18.655 3.575 -46.521 1.00 71.56 93 ASP A N 1
ATOM 737 C CA . ASP A 1 93 ? 18.645 2.305 -45.777 1.00 71.56 93 ASP A CA 1
ATOM 738 C C . ASP A 1 93 ? 18.906 2.536 -44.285 1.00 71.56 93 ASP A C 1
ATOM 740 O O . ASP A 1 93 ? 18.283 1.910 -43.421 1.00 71.56 93 ASP A O 1
ATOM 744 N N . PHE A 1 94 ? 19.774 3.500 -43.967 1.00 75.69 94 PHE A N 1
ATOM 745 C CA . PHE A 1 94 ? 19.998 3.930 -42.590 1.00 75.69 94 PHE A CA 1
ATOM 746 C C . PHE A 1 94 ? 18.755 4.589 -41.983 1.00 75.69 94 PHE A C 1
ATOM 748 O O . PHE A 1 94 ? 18.342 4.225 -40.881 1.00 75.69 94 PHE A O 1
ATOM 755 N N . ALA A 1 95 ? 18.128 5.524 -42.701 1.00 79.88 95 ALA A N 1
ATOM 756 C CA . ALA A 1 95 ? 16.920 6.215 -42.252 1.00 79.88 95 ALA A CA 1
ATOM 757 C C . ALA A 1 95 ? 15.744 5.246 -42.045 1.00 79.88 95 ALA A C 1
ATOM 759 O O . ALA A 1 95 ? 15.036 5.325 -41.043 1.00 79.88 95 ALA A O 1
ATOM 760 N N . GLN A 1 96 ? 15.568 4.281 -42.947 1.00 78.56 96 GLN A N 1
ATOM 761 C CA . GLN A 1 96 ? 14.527 3.263 -42.825 1.00 78.56 96 GLN A CA 1
ATOM 762 C C . GLN A 1 96 ? 14.783 2.337 -41.629 1.00 78.56 96 GLN A C 1
ATOM 764 O O . GLN A 1 96 ? 13.887 2.121 -40.814 1.00 78.56 96 GLN A O 1
ATOM 769 N N . THR A 1 97 ? 16.013 1.842 -41.469 1.00 78.62 97 THR A N 1
ATOM 770 C CA . THR A 1 97 ? 16.375 0.955 -40.350 1.00 78.62 97 THR A CA 1
ATOM 771 C C . THR A 1 97 ? 16.231 1.655 -38.998 1.00 78.62 97 THR A C 1
ATOM 773 O O . THR A 1 97 ? 15.709 1.079 -38.044 1.00 78.62 97 THR A O 1
ATOM 776 N N . THR A 1 98 ? 16.653 2.918 -38.911 1.00 80.19 98 THR A N 1
ATOM 777 C CA . THR A 1 98 ? 16.540 3.714 -37.679 1.00 80.19 98 THR A CA 1
ATOM 778 C C . THR A 1 98 ? 15.091 4.018 -37.313 1.00 80.19 98 THR A C 1
ATOM 780 O O . THR A 1 98 ? 14.741 3.934 -36.136 1.00 80.19 98 THR A O 1
ATOM 783 N N . LEU A 1 99 ? 14.225 4.287 -38.294 1.00 83.56 99 LEU A N 1
ATOM 784 C CA . LEU A 1 99 ? 12.796 4.510 -38.060 1.00 83.56 99 LEU A CA 1
ATOM 785 C C . LEU A 1 99 ? 12.099 3.242 -37.542 1.00 83.56 99 LEU A C 1
ATOM 787 O O . LEU A 1 99 ? 11.306 3.315 -36.603 1.00 83.56 99 LEU A O 1
ATOM 791 N N . ILE A 1 100 ? 12.449 2.072 -38.086 1.00 81.75 100 ILE A N 1
ATOM 792 C CA . ILE A 1 100 ? 11.938 0.773 -37.616 1.00 81.75 100 ILE A CA 1
ATOM 793 C C . ILE A 1 100 ? 12.397 0.501 -36.180 1.00 81.75 100 ILE A C 1
ATOM 795 O O . ILE A 1 100 ? 11.592 0.136 -35.323 1.00 81.75 100 ILE A O 1
ATOM 799 N N . PHE A 1 101 ? 13.678 0.723 -35.890 1.00 82.62 101 PHE A N 1
ATOM 800 C CA . PHE A 1 101 ? 14.224 0.551 -34.545 1.00 82.62 101 PHE A CA 1
ATOM 801 C C . PHE A 1 101 ? 13.537 1.470 -33.524 1.00 82.62 101 PHE A C 1
ATOM 803 O O . PHE A 1 101 ? 13.178 1.031 -32.429 1.00 82.62 101 PHE A O 1
ATOM 810 N N . LEU A 1 102 ? 13.276 2.725 -33.902 1.00 86.06 102 LEU A N 1
ATOM 811 C CA . LEU A 1 102 ? 12.555 3.678 -33.062 1.00 86.06 102 LEU A CA 1
ATO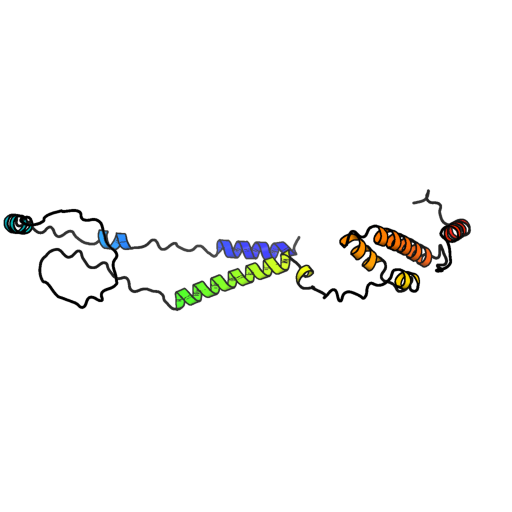M 812 C C . LEU A 1 102 ? 11.110 3.227 -32.798 1.00 86.06 102 LEU A C 1
ATOM 814 O O . LEU A 1 102 ? 10.646 3.308 -31.661 1.00 86.06 102 LEU A O 1
ATOM 818 N N . ALA A 1 103 ? 10.421 2.694 -33.810 1.00 83.75 103 ALA A N 1
ATOM 819 C CA . ALA A 1 103 ? 9.073 2.150 -33.655 1.00 83.75 103 ALA A CA 1
ATOM 820 C C . ALA A 1 103 ? 9.032 0.972 -32.663 1.00 83.75 103 ALA A C 1
ATOM 822 O O . ALA A 1 103 ? 8.138 0.909 -31.817 1.00 83.75 103 ALA A O 1
ATOM 823 N N . VAL A 1 104 ? 10.032 0.083 -32.700 1.00 85.50 104 VAL A N 1
ATOM 824 C CA . VAL A 1 104 ? 10.158 -1.038 -31.751 1.00 85.50 104 VAL A CA 1
ATOM 825 C C . VAL A 1 104 ? 10.402 -0.541 -30.323 1.00 85.50 104 VAL A C 1
ATOM 827 O O . VAL A 1 104 ? 9.781 -1.048 -29.389 1.00 85.50 104 VAL A O 1
ATOM 830 N N . ILE A 1 105 ? 11.249 0.477 -30.136 1.00 86.19 105 ILE A N 1
ATOM 831 C CA . ILE A 1 105 ? 11.485 1.085 -28.814 1.00 86.19 105 ILE A CA 1
ATOM 832 C C . ILE A 1 105 ? 10.200 1.697 -28.256 1.00 86.19 105 ILE A C 1
ATOM 834 O O . ILE A 1 105 ? 9.871 1.481 -27.089 1.00 86.19 105 ILE A O 1
ATOM 838 N N . ILE A 1 106 ? 9.459 2.439 -29.081 1.00 87.06 106 ILE A N 1
ATOM 839 C CA . ILE A 1 106 ? 8.190 3.053 -28.673 1.00 87.06 106 ILE A CA 1
ATOM 840 C C . ILE A 1 106 ? 7.185 1.965 -28.285 1.00 87.06 106 ILE A C 1
ATOM 842 O O . ILE A 1 106 ? 6.537 2.072 -27.244 1.00 87.06 106 ILE A O 1
ATOM 846 N N . LEU A 1 107 ? 7.093 0.887 -29.066 1.00 84.69 107 LEU A N 1
ATOM 847 C CA . LEU A 1 107 ? 6.210 -0.236 -28.761 1.00 84.69 107 LEU A CA 1
ATOM 848 C C . LEU A 1 107 ? 6.591 -0.919 -27.438 1.00 84.69 107 LEU A C 1
ATOM 850 O O . LEU A 1 107 ? 5.723 -1.150 -26.595 1.00 84.69 107 LEU A O 1
ATOM 854 N N . ALA A 1 108 ? 7.881 -1.175 -27.213 1.00 83.69 108 ALA A N 1
ATOM 855 C CA . ALA A 1 108 ? 8.380 -1.731 -25.957 1.00 83.69 108 ALA A CA 1
ATOM 856 C C . ALA A 1 108 ? 8.084 -0.809 -24.764 1.00 83.69 108 ALA A C 1
ATOM 858 O O . ALA A 1 108 ? 7.672 -1.282 -23.705 1.00 83.69 108 ALA A O 1
ATOM 859 N N . PHE A 1 109 ? 8.222 0.508 -24.939 1.00 84.19 109 PHE A N 1
ATOM 860 C CA . PHE A 1 109 ? 7.902 1.497 -23.911 1.00 84.19 109 PHE A CA 1
ATOM 861 C C . PHE A 1 109 ? 6.407 1.523 -23.572 1.00 84.19 109 PHE A C 1
ATOM 863 O O . PHE A 1 109 ? 6.044 1.598 -22.399 1.00 84.19 109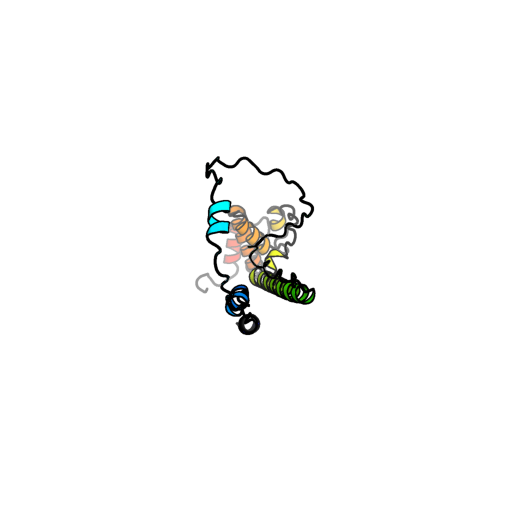 PHE A O 1
ATOM 870 N N . VAL A 1 110 ? 5.532 1.414 -24.575 1.00 83.38 110 VAL A N 1
ATOM 871 C CA . VAL A 1 110 ? 4.079 1.321 -24.366 1.00 83.38 110 VAL A CA 1
ATOM 872 C C . VAL A 1 110 ? 3.724 0.037 -23.617 1.00 83.38 110 VAL A C 1
ATOM 874 O O . VAL A 1 110 ? 2.972 0.095 -22.646 1.00 83.38 110 VAL A O 1
ATOM 877 N N . ILE A 1 111 ? 4.302 -1.107 -23.999 1.00 82.25 111 ILE A N 1
ATOM 878 C CA . ILE A 1 111 ? 4.096 -2.380 -23.290 1.00 82.25 111 ILE A CA 1
ATOM 879 C C . ILE A 1 111 ? 4.588 -2.271 -21.845 1.00 82.25 111 ILE A C 1
ATOM 881 O O . ILE A 1 111 ? 3.857 -2.638 -20.928 1.00 82.25 111 ILE A O 1
ATOM 885 N N . PHE A 1 112 ? 5.779 -1.709 -21.629 1.00 79.88 112 PHE A N 1
ATOM 886 C CA . PHE A 1 112 ? 6.317 -1.469 -20.293 1.00 79.88 112 PHE A CA 1
ATOM 887 C C . PHE A 1 112 ? 5.356 -0.610 -19.467 1.00 79.88 112 PHE A C 1
ATOM 88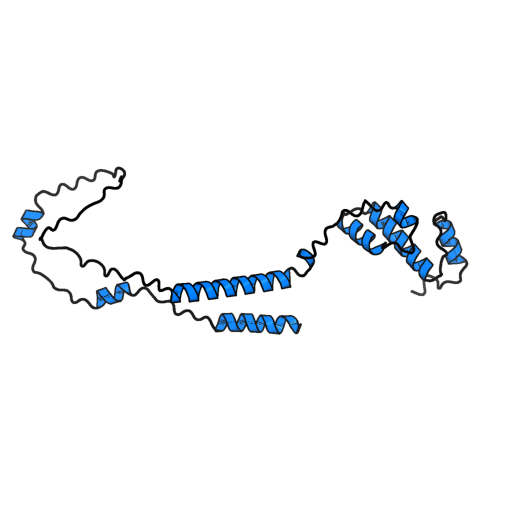9 O O . PHE A 1 112 ? 4.940 -1.036 -18.398 1.00 79.88 112 PHE A O 1
ATOM 896 N N . LYS A 1 113 ? 4.905 0.539 -19.984 1.00 76.81 113 LYS A N 1
ATOM 897 C CA . LYS A 1 113 ? 3.924 1.407 -19.308 1.00 76.81 113 LYS A CA 1
ATOM 898 C C . LYS A 1 113 ? 2.618 0.690 -18.962 1.00 76.81 113 LYS A C 1
ATOM 900 O O . LYS A 1 113 ? 2.065 0.930 -17.894 1.00 76.81 113 LYS A O 1
ATOM 905 N N . VAL A 1 114 ? 2.120 -0.173 -19.845 1.00 72.75 114 VAL A N 1
ATOM 906 C CA . VAL A 1 114 ? 0.839 -0.873 -19.654 1.00 72.75 114 VAL A CA 1
ATOM 907 C C . VAL A 1 114 ? 0.954 -2.030 -18.660 1.00 72.75 114 VAL A C 1
ATOM 909 O O . VAL A 1 114 ? 0.055 -2.207 -17.842 1.00 72.75 114 VAL A O 1
ATOM 912 N N . VAL A 1 115 ? 2.033 -2.814 -18.719 1.00 70.69 115 VAL A N 1
ATOM 913 C CA . VAL A 1 115 ? 2.246 -3.976 -17.835 1.00 70.69 115 VAL A CA 1
ATOM 914 C C . VAL A 1 115 ? 2.665 -3.535 -16.438 1.00 70.69 115 VAL A C 1
ATOM 916 O O . VAL A 1 115 ? 2.215 -4.097 -15.444 1.00 70.69 115 VAL A O 1
ATOM 919 N N . VAL A 1 116 ? 3.514 -2.514 -16.363 1.00 67.50 116 VAL A N 1
ATOM 920 C CA . VAL A 1 116 ? 4.026 -1.980 -15.100 1.00 67.50 116 VAL A CA 1
ATOM 921 C C . VAL A 1 116 ? 3.001 -1.064 -14.419 1.00 67.50 116 VAL A C 1
ATOM 923 O O . VAL A 1 116 ? 2.993 -0.951 -13.194 1.00 67.50 116 VAL A O 1
ATOM 926 N N . GLY A 1 117 ? 2.096 -0.457 -15.194 1.00 59.97 117 GLY A N 1
ATOM 927 C CA . GLY A 1 117 ? 1.082 0.470 -14.703 1.00 59.97 117 GLY A CA 1
ATOM 928 C C . GLY A 1 117 ? 1.675 1.740 -14.081 1.00 59.97 117 GLY A C 1
ATOM 929 O O . GLY A 1 117 ? 2.884 1.875 -13.875 1.00 59.97 117 GLY A O 1
ATOM 930 N N . ASP A 1 118 ? 0.805 2.679 -13.708 1.00 56.97 118 ASP A N 1
ATOM 931 C CA . ASP A 1 118 ? 1.180 3.889 -12.957 1.00 56.97 118 ASP A CA 1
ATOM 932 C C . ASP A 1 118 ? 1.810 3.582 -11.580 1.00 56.97 118 ASP A C 1
ATOM 934 O O . ASP A 1 118 ? 2.279 4.485 -10.895 1.00 56.97 118 ASP A O 1
ATOM 938 N N . ALA A 1 119 ? 1.887 2.309 -11.180 1.00 54.78 119 ALA A N 1
ATOM 939 C CA . ALA A 1 119 ? 2.467 1.862 -9.919 1.00 54.78 119 ALA A CA 1
ATOM 940 C C . ALA A 1 119 ? 3.972 2.160 -9.780 1.00 54.78 119 ALA A C 1
ATOM 942 O O . ALA A 1 119 ? 4.435 2.333 -8.657 1.00 54.78 119 ALA A O 1
ATOM 943 N N . ILE A 1 120 ? 4.737 2.255 -10.880 1.00 54.31 120 ILE A N 1
ATOM 944 C CA . ILE A 1 120 ? 6.176 2.605 -10.814 1.00 54.31 120 ILE A CA 1
ATOM 945 C C . ILE A 1 120 ? 6.431 4.102 -11.047 1.00 54.31 120 ILE A C 1
ATOM 947 O O . ILE A 1 120 ? 7.397 4.650 -10.520 1.00 54.31 120 ILE A O 1
ATOM 951 N N . LEU A 1 121 ? 5.567 4.793 -11.798 1.00 52.78 121 LEU A N 1
ATOM 952 C CA . LEU A 1 121 ? 5.726 6.232 -12.071 1.00 52.78 121 LEU A CA 1
ATOM 953 C C . LEU A 1 121 ? 5.091 7.123 -11.014 1.00 52.78 121 LEU A C 1
ATOM 955 O O . LEU A 1 121 ? 5.536 8.251 -10.818 1.00 52.78 121 LEU A O 1
ATOM 959 N N . VAL A 1 122 ? 4.132 6.596 -10.260 1.00 53.91 122 VAL A N 1
ATOM 960 C CA . VAL A 1 122 ? 3.782 7.134 -8.954 1.00 53.91 122 VAL A CA 1
ATOM 961 C C . VAL A 1 122 ? 4.776 6.562 -7.942 1.00 53.91 122 VAL A C 1
ATOM 963 O O . VAL A 1 122 ? 4.408 5.966 -6.934 1.00 53.91 122 VAL A O 1
ATOM 966 N N . ASN A 1 123 ? 6.064 6.860 -8.141 1.00 50.19 123 ASN A N 1
ATOM 967 C CA . ASN A 1 123 ? 6.920 7.167 -7.005 1.00 50.19 123 ASN A CA 1
ATOM 968 C C . ASN A 1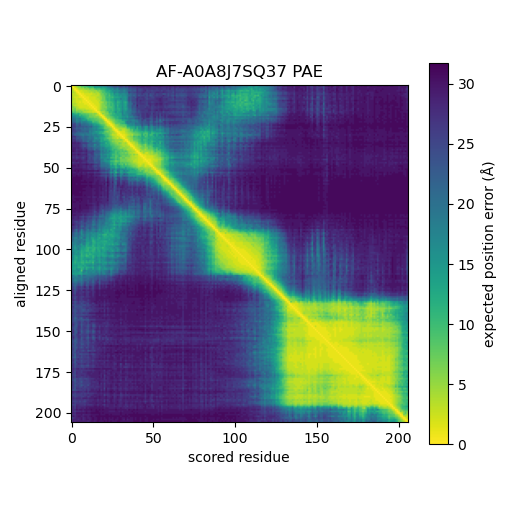 123 ? 6.404 8.499 -6.449 1.00 50.19 123 ASN A C 1
ATOM 970 O O . ASN A 1 123 ? 7.043 9.544 -6.568 1.00 50.19 123 ASN A O 1
ATOM 974 N N . LYS A 1 124 ? 5.190 8.477 -5.879 1.00 52.66 124 LYS A N 1
ATOM 975 C CA . LYS A 1 124 ? 4.827 9.442 -4.860 1.00 52.66 124 LYS A CA 1
ATOM 976 C C . LYS A 1 124 ? 5.909 9.196 -3.850 1.00 52.66 124 LYS A C 1
ATOM 978 O O . LYS A 1 124 ? 5.884 8.149 -3.207 1.00 52.66 124 LYS A O 1
ATOM 983 N N . GLU A 1 125 ? 6.897 10.088 -3.832 1.00 48.16 125 GLU A N 1
ATOM 984 C CA . GLU A 1 125 ? 7.896 10.122 -2.795 1.00 48.16 125 GLU A CA 1
ATOM 985 C C . GLU A 1 125 ? 7.131 9.762 -1.541 1.00 48.16 125 GLU A C 1
ATOM 987 O O . GLU A 1 125 ? 6.192 10.466 -1.134 1.00 48.16 125 GLU A O 1
ATOM 992 N N . VAL A 1 126 ? 7.467 8.613 -0.966 1.00 50.25 126 VAL A N 1
ATOM 993 C CA . VAL A 1 126 ? 7.215 8.425 0.439 1.00 50.25 126 VAL A CA 1
ATOM 994 C C . VAL A 1 126 ? 8.142 9.474 1.037 1.00 50.25 126 VAL A C 1
ATOM 996 O O . VAL A 1 126 ? 9.242 9.167 1.486 1.00 50.25 126 VAL A O 1
ATOM 999 N N . LYS A 1 127 ? 7.707 10.755 1.016 1.00 41.06 127 LYS A N 1
ATOM 1000 C CA . LYS A 1 127 ? 7.922 11.682 2.109 1.00 41.06 127 LYS A CA 1
ATOM 1001 C C . LYS A 1 127 ? 7.697 10.753 3.257 1.00 41.06 127 LYS A C 1
ATOM 1003 O O . LYS A 1 127 ? 6.564 10.287 3.405 1.00 41.06 127 LYS A O 1
ATOM 1008 N N . ARG A 1 128 ? 8.788 10.342 3.907 1.00 41.81 128 ARG A N 1
ATOM 1009 C CA . ARG A 1 128 ? 8.737 9.555 5.121 1.00 41.81 128 ARG A CA 1
ATOM 1010 C C . ARG A 1 128 ? 7.807 10.389 5.967 1.00 41.81 128 ARG A C 1
ATOM 1012 O O . ARG A 1 128 ? 8.215 11.443 6.454 1.00 41.81 128 ARG A O 1
ATOM 1019 N N . ARG A 1 129 ? 6.511 10.048 5.945 1.00 47.94 129 ARG A N 1
ATOM 1020 C CA . ARG A 1 129 ? 5.499 10.740 6.719 1.00 47.94 129 ARG A CA 1
ATOM 1021 C C . ARG A 1 129 ? 6.105 10.550 8.082 1.00 47.94 129 ARG A C 1
ATOM 1023 O O . ARG A 1 129 ? 6.333 9.392 8.444 1.00 47.94 129 ARG A O 1
ATOM 1030 N N . LYS A 1 130 ? 6.560 11.655 8.698 1.00 48.50 130 LYS A N 1
ATOM 1031 C CA . LYS A 1 130 ? 7.182 11.645 10.028 1.00 48.50 130 LYS A CA 1
ATOM 1032 C C . LYS A 1 130 ? 6.458 10.553 10.791 1.00 48.50 130 LYS A C 1
ATOM 1034 O O . LYS A 1 130 ? 5.231 10.644 10.734 1.00 48.50 130 LYS A O 1
ATOM 1039 N N . PRO A 1 131 ? 7.150 9.511 11.294 1.00 54.84 131 PRO A N 1
ATOM 1040 C CA . PRO A 1 131 ? 6.509 8.271 11.717 1.00 54.84 131 PRO A CA 1
ATOM 1041 C C . PRO A 1 131 ? 5.285 8.671 12.515 1.00 54.84 131 PRO A C 1
ATOM 1043 O O . PRO A 1 131 ? 5.441 9.273 13.575 1.00 54.84 131 PRO A O 1
ATOM 1046 N N . VAL A 1 132 ? 4.098 8.534 11.910 1.00 58.28 132 VAL A N 1
ATOM 1047 C CA . VAL A 1 132 ? 2.896 9.085 12.522 1.00 58.28 132 VAL A CA 1
ATOM 1048 C C . VAL A 1 132 ? 2.717 8.194 13.719 1.00 58.28 132 VAL A C 1
ATOM 1050 O O . VAL A 1 132 ? 2.457 6.997 13.579 1.00 58.28 132 VAL A O 1
ATOM 1053 N N . THR A 1 133 ? 3.032 8.741 14.886 1.00 71.94 133 THR A N 1
ATOM 1054 C CA . THR A 1 133 ? 3.091 7.941 16.093 1.00 71.94 133 THR A CA 1
ATOM 1055 C C . THR A 1 133 ? 1.685 7.418 16.324 1.00 71.94 133 THR A C 1
ATOM 1057 O O . THR A 1 133 ? 0.716 8.151 16.131 1.00 71.94 133 THR A O 1
ATOM 1060 N N . LEU A 1 134 ? 1.557 6.168 16.764 1.00 78.31 134 LEU A N 1
ATOM 1061 C CA . LEU A 1 134 ? 0.266 5.596 17.155 1.00 78.31 134 LEU A CA 1
ATOM 1062 C C . LEU A 1 134 ? -0.552 6.560 18.030 1.00 78.31 134 LEU A C 1
ATOM 1064 O O . LEU A 1 134 ? -1.740 6.733 17.799 1.00 78.31 134 LEU A O 1
ATOM 1068 N N . ALA A 1 135 ? 0.108 7.285 18.937 1.00 79.50 135 ALA A N 1
ATOM 1069 C CA . ALA A 1 135 ? -0.502 8.311 19.778 1.00 79.50 135 ALA A CA 1
ATOM 1070 C C . ALA A 1 135 ? -1.211 9.445 19.003 1.00 79.50 135 ALA A C 1
ATOM 1072 O O . ALA A 1 135 ? -2.217 9.969 19.475 1.00 79.50 135 ALA A O 1
ATOM 1073 N N . GLN A 1 136 ? -0.713 9.835 17.825 1.00 80.88 136 GLN A N 1
ATOM 1074 C CA . GLN A 1 136 ? -1.345 10.852 16.975 1.00 80.88 136 GLN A CA 1
ATOM 1075 C C . GLN A 1 136 ? -2.597 10.297 16.293 1.00 80.88 136 GLN A C 1
ATOM 1077 O O . GLN A 1 136 ? -3.628 10.964 16.274 1.00 80.88 136 GLN A O 1
ATOM 1082 N N . ILE A 1 137 ? -2.526 9.054 15.803 1.00 81.69 137 ILE A N 1
ATOM 1083 C CA . ILE A 1 137 ? -3.669 8.344 15.204 1.00 81.69 137 ILE A CA 1
ATOM 1084 C C . ILE A 1 137 ? -4.767 8.143 16.254 1.00 81.69 137 ILE A C 1
ATOM 1086 O O . ILE A 1 137 ? -5.939 8.357 15.976 1.00 81.69 137 ILE A O 1
ATOM 1090 N N . GLU A 1 138 ? -4.382 7.785 17.477 1.00 82.94 138 GLU A N 1
ATOM 1091 C CA . GLU A 1 138 ? -5.296 7.599 18.606 1.00 82.94 138 GLU A CA 1
ATOM 1092 C C . GLU A 1 138 ? -5.883 8.901 19.145 1.00 82.94 138 GLU A C 1
ATOM 1094 O O . GLU A 1 138 ? -6.882 8.854 19.844 1.00 82.94 138 GLU A O 1
ATOM 1099 N N . THR A 1 139 ? -5.272 10.055 18.887 1.00 83.62 139 THR A N 1
ATOM 1100 C CA . THR A 1 139 ? -5.839 11.335 19.336 1.00 83.62 139 THR A CA 1
ATOM 1101 C C . THR A 1 139 ? -6.863 11.851 18.324 1.00 83.62 139 THR A C 1
ATOM 1103 O O . THR A 1 139 ? -7.915 12.328 18.728 1.00 83.62 139 THR A O 1
ATOM 1106 N N . ASN A 1 140 ? -6.607 11.660 17.025 1.00 83.12 140 ASN A N 1
ATOM 1107 C CA . ASN A 1 140 ? -7.469 12.132 15.937 1.00 83.12 140 ASN A CA 1
ATOM 1108 C C . ASN A 1 140 ? -8.060 10.959 15.138 1.00 83.12 140 ASN A C 1
ATOM 1110 O O . ASN A 1 140 ? -7.946 10.918 13.913 1.00 83.12 140 ASN A O 1
ATOM 1114 N N . LEU A 1 141 ? -8.656 9.972 15.815 1.00 82.31 141 LEU A N 1
ATOM 1115 C CA . LEU A 1 141 ? -9.095 8.730 15.165 1.00 82.31 141 LEU A CA 1
ATOM 1116 C C . LE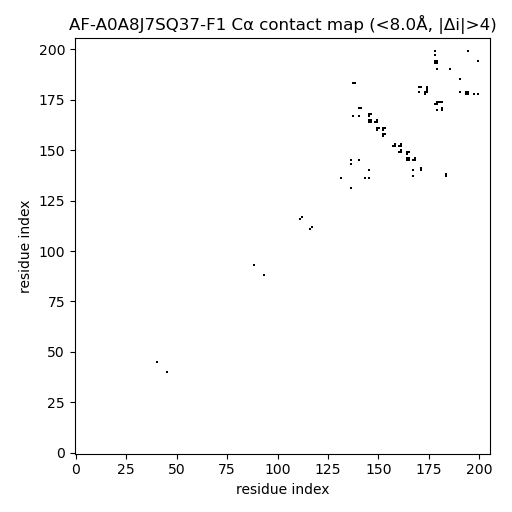U A 1 141 ? -10.158 8.963 14.072 1.00 82.31 141 LEU A C 1
ATOM 1118 O O . LEU A 1 141 ? -10.163 8.276 13.044 1.00 82.31 141 LEU A O 1
ATOM 1122 N N . GLU A 1 142 ? -11.033 9.948 14.273 1.00 77.75 142 GLU A N 1
ATOM 1123 C CA . GLU A 1 142 ? -12.109 10.301 13.340 1.00 77.75 142 GLU A CA 1
ATOM 1124 C C . GLU A 1 142 ? -11.564 10.783 11.987 1.00 77.75 142 GLU A C 1
ATOM 1126 O O . GLU A 1 142 ? -11.987 10.292 10.939 1.00 77.75 142 GLU A O 1
ATOM 1131 N N . GLU A 1 143 ? -10.545 11.642 11.997 1.00 79.12 143 GLU A N 1
ATOM 1132 C CA . GLU A 1 143 ? -9.936 12.209 10.786 1.00 79.12 143 GLU A CA 1
ATOM 1133 C C .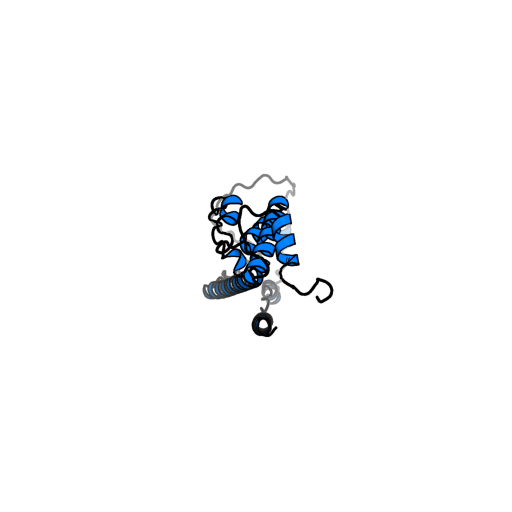 GLU A 1 143 ? -8.787 11.355 10.227 1.00 79.12 143 GLU A C 1
ATOM 1135 O O . GLU A 1 143 ? -8.445 11.452 9.047 1.00 79.12 143 GLU A O 1
ATOM 1140 N N . ALA A 1 144 ? -8.175 10.498 11.049 1.00 82.69 144 ALA A N 1
ATOM 1141 C CA . ALA A 1 144 ? -7.011 9.722 10.642 1.00 82.69 144 ALA A CA 1
ATOM 1142 C C . ALA A 1 144 ? -7.336 8.665 9.567 1.00 82.69 144 ALA A C 1
ATOM 1144 O O . ALA A 1 144 ? -8.312 7.914 9.656 1.00 82.69 144 ALA A O 1
ATOM 1145 N N . ASP A 1 145 ? -6.439 8.544 8.583 1.00 85.44 145 ASP A N 1
ATOM 1146 C CA . ASP A 1 145 ? -6.443 7.508 7.539 1.00 85.44 145 ASP A CA 1
ATOM 1147 C C . ASP A 1 145 ? -5.909 6.166 8.081 1.00 85.44 145 ASP A C 1
ATOM 1149 O O . ASP A 1 145 ? -4.815 5.706 7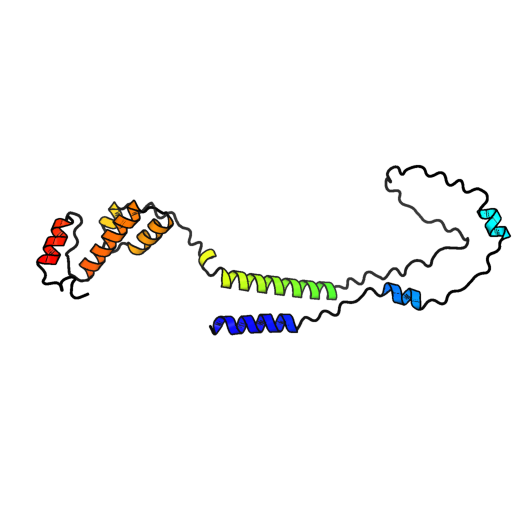.739 1.00 85.44 145 ASP A O 1
ATOM 1153 N N . VAL A 1 146 ? -6.663 5.559 9.004 1.00 87.88 146 VAL A N 1
ATOM 1154 C CA . VAL A 1 146 ? -6.290 4.304 9.686 1.00 87.88 146 VAL A CA 1
ATOM 1155 C C . VAL A 1 146 ? -6.069 3.164 8.685 1.00 87.88 146 VAL A C 1
ATOM 1157 O O . VAL A 1 146 ? -5.135 2.380 8.846 1.00 87.88 146 VAL A O 1
ATOM 1160 N N . GLU A 1 147 ? -6.881 3.093 7.628 1.00 88.25 147 GLU A N 1
ATOM 1161 C CA . GLU A 1 147 ? -6.779 2.066 6.586 1.00 88.25 147 GLU A CA 1
ATOM 1162 C C . GLU A 1 147 ? -5.481 2.181 5.778 1.00 88.25 147 GLU A C 1
ATOM 1164 O O . GLU A 1 147 ? -4.825 1.167 5.513 1.00 88.25 147 GLU A O 1
ATOM 1169 N N . GLY A 1 148 ? -5.073 3.403 5.420 1.00 88.50 148 GLY A N 1
ATOM 1170 C CA . GLY A 1 148 ? -3.795 3.655 4.759 1.00 88.50 148 GLY A CA 1
ATOM 1171 C C . GLY A 1 148 ? -2.609 3.230 5.627 1.00 88.50 148 GLY A C 1
ATOM 1172 O O . GLY A 1 148 ? -1.713 2.524 5.152 1.00 88.50 148 GLY A O 1
ATOM 1173 N N . PHE A 1 149 ? -2.627 3.580 6.918 1.00 87.88 149 PHE A N 1
ATOM 1174 C CA . PHE A 1 149 ? -1.586 3.151 7.858 1.00 87.88 149 PHE A CA 1
ATOM 1175 C C . PHE A 1 149 ? -1.574 1.633 8.070 1.00 87.88 149 PHE A C 1
ATOM 1177 O O . PHE A 1 149 ? -0.497 1.049 8.199 1.00 87.88 149 PHE A O 1
ATOM 1184 N N . LEU A 1 150 ? -2.739 0.978 8.077 1.00 90.69 150 LEU A N 1
ATOM 1185 C CA . LEU A 1 150 ? -2.840 -0.476 8.211 1.00 90.69 150 LEU A CA 1
ATOM 1186 C C . LEU A 1 150 ? -2.190 -1.186 7.019 1.00 90.69 150 LEU A C 1
ATOM 1188 O O . LEU A 1 150 ? -1.380 -2.093 7.215 1.00 90.69 150 LEU A O 1
ATOM 1192 N N . LYS A 1 151 ? -2.489 -0.746 5.789 1.00 90.44 151 LYS A N 1
ATOM 1193 C CA . LYS A 1 151 ? -1.866 -1.294 4.572 1.00 90.44 151 LYS A CA 1
ATOM 1194 C C . LYS A 1 151 ? -0.349 -1.128 4.605 1.00 90.44 151 LYS A C 1
ATOM 1196 O O . LYS A 1 151 ? 0.369 -2.081 4.311 1.00 90.44 151 LYS A O 1
ATOM 1201 N N . GLN A 1 152 ? 0.132 0.040 5.028 1.00 89.00 152 GLN A N 1
ATOM 1202 C CA . GLN A 1 152 ? 1.564 0.292 5.177 1.00 89.00 152 GLN A CA 1
ATOM 1203 C C . GLN A 1 152 ? 2.202 -0.647 6.213 1.00 89.00 152 GLN A C 1
ATOM 1205 O O . GLN A 1 152 ? 3.211 -1.282 5.925 1.00 89.00 152 GLN A O 1
ATOM 1210 N N . ALA A 1 153 ? 1.581 -0.810 7.385 1.00 89.44 153 ALA A N 1
ATOM 1211 C CA . ALA A 1 153 ? 2.083 -1.698 8.433 1.00 89.44 153 ALA A CA 1
ATOM 1212 C C . ALA A 1 153 ? 2.142 -3.173 7.992 1.00 89.44 153 ALA A C 1
ATOM 1214 O O . ALA A 1 153 ? 3.050 -3.896 8.405 1.00 89.44 153 ALA A O 1
ATOM 1215 N N . LEU A 1 154 ? 1.204 -3.618 7.146 1.00 90.50 154 LEU A N 1
ATOM 1216 C CA . LEU A 1 154 ? 1.211 -4.961 6.557 1.00 90.50 154 LEU A CA 1
ATOM 1217 C C . LEU A 1 154 ? 2.344 -5.143 5.539 1.00 90.50 154 LEU A C 1
ATOM 1219 O O . LEU A 1 154 ? 3.030 -6.165 5.578 1.00 90.50 154 LEU A O 1
ATOM 1223 N N . VAL A 1 155 ? 2.574 -4.154 4.669 1.00 93.06 155 VAL A N 1
ATOM 1224 C CA . VAL A 1 155 ? 3.699 -4.156 3.712 1.00 93.06 155 VAL A CA 1
ATOM 1225 C C . VAL A 1 155 ? 5.038 -4.187 4.449 1.00 93.06 155 VAL A C 1
ATOM 1227 O O . VAL A 1 155 ? 5.913 -4.985 4.115 1.00 93.06 155 VAL A O 1
ATOM 1230 N N . ASP A 1 156 ? 5.157 -3.395 5.514 1.00 90.56 156 ASP A N 1
ATOM 1231 C CA . ASP A 1 156 ? 6.357 -3.310 6.351 1.00 90.56 156 ASP A CA 1
ATOM 1232 C C . ASP A 1 156 ? 6.523 -4.526 7.291 1.00 90.56 156 ASP A C 1
ATOM 1234 O O . ASP A 1 156 ? 7.460 -4.569 8.090 1.00 90.56 156 ASP A O 1
ATOM 1238 N N . LYS A 1 157 ? 5.618 -5.521 7.227 1.00 92.31 157 LYS A N 1
ATOM 1239 C CA . LYS A 1 157 ? 5.561 -6.712 8.102 1.00 92.31 157 LYS A CA 1
ATOM 1240 C C . LYS A 1 157 ? 5.557 -6.380 9.600 1.00 92.31 157 LYS A C 1
ATOM 1242 O O . LYS A 1 157 ? 5.927 -7.202 10.441 1.00 92.31 157 LYS A O 1
ATOM 1247 N N . ASN A 1 158 ? 5.104 -5.183 9.961 1.00 91.44 158 ASN A N 1
ATOM 1248 C CA . ASN A 1 158 ? 4.982 -4.746 11.343 1.00 91.44 158 ASN A CA 1
ATOM 1249 C C . ASN A 1 158 ? 3.626 -5.184 11.904 1.00 91.44 158 ASN A C 1
ATOM 1251 O O . ASN A 1 158 ? 2.697 -4.389 12.062 1.00 91.44 158 ASN A O 1
ATOM 1255 N N . TYR A 1 159 ? 3.509 -6.475 12.214 1.00 92.38 159 TYR A N 1
ATOM 1256 C CA . TYR A 1 159 ? 2.245 -7.061 12.664 1.00 92.38 159 TYR A CA 1
ATOM 1257 C C . TYR A 1 159 ? 1.749 -6.478 13.989 1.00 92.38 159 TYR A C 1
ATOM 1259 O O . TYR A 1 159 ? 0.545 -6.325 14.174 1.00 92.38 159 TYR A O 1
ATOM 1267 N N . ARG A 1 160 ? 2.655 -6.080 14.894 1.00 91.00 160 ARG A N 1
ATOM 1268 C CA . ARG A 1 160 ? 2.276 -5.428 16.158 1.00 91.00 160 ARG A CA 1
ATOM 1269 C C . ARG A 1 160 ? 1.521 -4.123 15.898 1.00 91.00 160 ARG A C 1
ATOM 1271 O O . ARG A 1 160 ? 0.491 -3.872 16.521 1.00 91.00 160 ARG A O 1
ATOM 1278 N N . LEU A 1 161 ? 2.021 -3.314 14.963 1.00 90.69 161 LEU A N 1
ATOM 1279 C CA . LEU A 1 161 ? 1.368 -2.080 14.539 1.00 90.69 161 LEU A CA 1
ATOM 1280 C C . LEU A 1 161 ? 0.073 -2.370 13.768 1.00 90.69 161 LEU A C 1
ATOM 1282 O O . LEU A 1 161 ? -0.952 -1.754 14.052 1.00 90.69 161 LEU A O 1
ATOM 1286 N N . ALA A 1 162 ? 0.102 -3.334 12.845 1.00 92.81 162 ALA A N 1
ATOM 1287 C CA . ALA A 1 162 ? -1.057 -3.706 12.038 1.00 92.81 162 ALA A CA 1
ATOM 1288 C C . ALA A 1 162 ? -2.243 -4.158 12.905 1.00 92.81 162 ALA A C 1
ATOM 1290 O O . ALA A 1 162 ? -3.357 -3.688 12.702 1.00 92.81 162 ALA A O 1
ATOM 1291 N N . ILE A 1 163 ? -2.012 -4.989 13.926 1.00 93.75 163 ILE A N 1
ATOM 1292 C CA . ILE A 1 163 ? -3.064 -5.427 14.857 1.00 93.75 163 ILE A CA 1
ATOM 1293 C C . ILE A 1 163 ? -3.681 -4.228 15.589 1.00 93.75 163 ILE A C 1
ATOM 1295 O O . ILE A 1 163 ? -4.905 -4.125 15.683 1.00 93.75 163 ILE A O 1
ATOM 1299 N N . ARG A 1 164 ? -2.854 -3.293 16.083 1.00 92.50 164 ARG A N 1
ATOM 1300 C CA . ARG A 1 164 ? -3.351 -2.090 16.770 1.00 92.50 164 ARG A CA 1
ATOM 1301 C C . ARG A 1 164 ? -4.184 -1.210 15.837 1.00 92.50 164 ARG A C 1
ATOM 1303 O O . ARG A 1 164 ? -5.238 -0.734 16.246 1.00 92.50 164 ARG A O 1
ATOM 1310 N N . LEU A 1 165 ? -3.734 -1.018 14.600 1.00 92.69 165 LEU A N 1
ATOM 1311 C CA . LEU A 1 165 ? -4.456 -0.237 13.593 1.00 92.69 165 LEU A CA 1
ATOM 1312 C C . LEU A 1 165 ? -5.756 -0.918 13.160 1.00 92.69 165 LEU A C 1
ATOM 1314 O O . LEU A 1 165 ? -6.770 -0.246 13.019 1.00 92.69 165 LEU A O 1
ATOM 1318 N N . TYR A 1 166 ? -5.756 -2.243 13.026 1.00 93.56 166 TYR A N 1
ATOM 1319 C CA . TYR A 1 166 ? -6.960 -3.012 12.724 1.00 93.56 166 TYR A CA 1
ATOM 1320 C C . TYR A 1 166 ? -8.007 -2.870 13.833 1.00 93.56 166 TYR A C 1
ATOM 1322 O O . TYR A 1 166 ? -9.170 -2.589 13.561 1.00 93.56 166 TYR A O 1
ATOM 1330 N N . TYR A 1 167 ? -7.587 -2.956 15.097 1.00 92.81 167 TYR A N 1
ATOM 1331 C CA . TYR A 1 167 ? -8.464 -2.685 16.236 1.00 92.81 167 TYR A CA 1
ATOM 1332 C C . TYR A 1 167 ? -9.068 -1.271 16.197 1.00 92.81 167 TYR A C 1
ATOM 1334 O O . TYR A 1 167 ? -10.270 -1.100 16.401 1.00 92.81 167 TYR A O 1
ATOM 1342 N N . LEU A 1 168 ? -8.248 -0.257 15.909 1.00 92.62 168 LEU A N 1
ATOM 1343 C CA . LEU A 1 168 ? -8.709 1.127 15.785 1.00 92.62 168 LEU A CA 1
ATOM 1344 C C . LEU A 1 168 ? -9.684 1.313 14.612 1.00 92.62 168 LEU A C 1
ATOM 1346 O O . LEU A 1 168 ? -10.637 2.078 14.743 1.00 92.62 168 LEU A O 1
ATOM 1350 N N . ALA A 1 169 ? -9.493 0.590 13.505 1.00 92.69 169 ALA A N 1
ATOM 1351 C CA . ALA A 1 169 ? -10.421 0.593 12.375 1.00 92.69 169 ALA A CA 1
ATOM 1352 C C . ALA A 1 169 ? -11.799 0.039 12.773 1.00 92.69 169 ALA A C 1
ATOM 1354 O O . ALA A 1 169 ? -12.811 0.673 12.482 1.00 92.69 169 ALA A O 1
ATOM 1355 N N . ILE A 1 170 ? -11.841 -1.070 13.526 1.00 92.12 170 ILE A N 1
ATOM 1356 C CA . ILE A 1 170 ? -13.097 -1.635 14.053 1.00 92.12 170 ILE A CA 1
ATOM 1357 C C . ILE A 1 170 ? -13.806 -0.623 14.958 1.00 92.12 170 ILE A C 1
ATOM 1359 O O . ILE A 1 170 ? -15.002 -0.387 14.810 1.00 92.12 170 ILE A O 1
ATOM 1363 N N . ILE A 1 171 ? -13.077 -0.000 15.890 1.00 91.81 171 ILE A N 1
ATOM 1364 C CA . ILE A 1 171 ? -13.643 1.036 16.764 1.00 91.81 171 ILE A CA 1
ATOM 1365 C C . ILE A 1 171 ? -14.226 2.188 15.948 1.00 91.81 171 ILE A C 1
ATOM 1367 O O . ILE A 1 171 ? -15.337 2.634 16.232 1.00 91.81 171 ILE A O 1
ATOM 1371 N N . LYS A 1 172 ? -13.486 2.674 14.949 1.00 90.94 172 LYS A N 1
ATOM 1372 C CA . LYS A 1 172 ? -13.921 3.778 14.093 1.00 90.94 172 LYS A CA 1
ATOM 1373 C C . LYS A 1 172 ? -15.214 3.424 13.362 1.00 90.94 172 LYS A C 1
ATOM 1375 O O . LYS A 1 172 ? -16.142 4.227 13.344 1.00 90.94 172 LYS A O 1
ATOM 1380 N N . GLU A 1 173 ? -15.305 2.210 12.828 1.00 90.50 173 GLU A N 1
ATOM 1381 C CA . GLU A 1 173 ? -16.502 1.717 12.148 1.00 90.50 173 GLU A CA 1
ATOM 1382 C C . GLU A 1 173 ? -17.698 1.586 13.104 1.00 90.50 173 GLU A C 1
ATOM 1384 O O . GLU A 1 173 ? -18.796 2.055 12.799 1.00 90.50 173 GLU A O 1
ATOM 1389 N N . LEU A 1 174 ? -17.492 1.000 14.287 1.00 89.88 174 LEU A N 1
ATOM 1390 C CA . LEU A 1 174 ? -18.532 0.877 15.313 1.00 89.88 174 LEU A CA 1
ATOM 1391 C C . LEU A 1 174 ? -19.013 2.247 15.806 1.00 89.88 174 LEU A C 1
ATOM 1393 O O . LEU A 1 174 ? -20.209 2.429 16.036 1.00 89.88 174 LEU A O 1
ATOM 1397 N N . SER A 1 175 ? -18.101 3.210 15.946 1.00 89.94 175 SER A N 1
ATOM 1398 C CA . SER A 1 175 ? -18.428 4.589 16.316 1.00 89.94 175 SER A CA 1
ATOM 1399 C C . SER A 1 175 ? -19.215 5.287 15.208 1.00 89.94 175 SER A C 1
ATOM 1401 O O . SER A 1 175 ? -20.240 5.905 15.483 1.00 89.94 175 SER A O 1
ATOM 1403 N N . GLY A 1 176 ? -18.810 5.120 13.943 1.00 88.75 176 GLY A N 1
ATOM 1404 C CA . GLY A 1 176 ? -19.527 5.659 12.782 1.00 88.75 176 GLY A CA 1
ATOM 1405 C C . GLY A 1 176 ? -20.938 5.083 12.618 1.00 88.75 176 GLY A C 1
ATOM 1406 O O . GLY A 1 176 ? -21.850 5.785 12.191 1.00 88.75 176 GLY A O 1
ATOM 1407 N N . LYS A 1 177 ? -21.149 3.829 13.033 1.00 88.62 177 LYS A N 1
ATOM 1408 C CA . LYS A 1 177 ? -22.472 3.180 13.106 1.00 88.62 177 LYS A CA 1
ATOM 1409 C C . LYS A 1 177 ? -23.284 3.584 14.346 1.00 88.62 177 LYS A C 1
ATOM 1411 O O . LYS A 1 177 ? -24.383 3.073 14.549 1.00 88.62 177 LYS A O 1
ATOM 1416 N N . GLY A 1 178 ? -22.741 4.442 15.211 1.00 86.81 178 GLY A N 1
ATOM 1417 C CA . GLY A 1 178 ? -23.371 4.849 16.466 1.00 86.81 178 GLY A CA 1
ATOM 1418 C C . GLY A 1 178 ? -23.489 3.723 17.497 1.00 86.81 178 GLY A C 1
ATOM 1419 O O . GLY A 1 178 ? -24.235 3.869 18.467 1.00 86.81 178 GLY A O 1
ATOM 1420 N N . ALA A 1 179 ? -22.775 2.605 17.323 1.00 87.19 179 ALA A N 1
ATOM 1421 C CA . ALA A 1 179 ? -22.826 1.459 18.231 1.00 87.19 179 ALA A CA 1
ATOM 1422 C C . ALA A 1 179 ? -22.031 1.696 19.522 1.00 87.19 179 ALA A C 1
ATOM 1424 O O . ALA A 1 179 ? -22.418 1.256 20.601 1.00 87.19 179 ALA A O 1
ATOM 1425 N N . ILE A 1 180 ? -20.961 2.479 19.436 1.00 90.44 180 ILE A N 1
ATOM 1426 C CA . ILE A 1 180 ? -20.170 2.935 20.582 1.00 90.44 180 ILE A CA 1
ATOM 1427 C C . ILE A 1 180 ? -19.923 4.434 20.466 1.00 90.44 180 ILE A C 1
ATOM 1429 O O . ILE A 1 180 ? -20.047 5.002 19.385 1.00 90.44 180 ILE A O 1
ATOM 1433 N N . GLU A 1 181 ? -19.579 5.072 21.574 1.00 89.94 181 GLU A N 1
ATOM 1434 C CA . GLU A 1 181 ? -19.058 6.438 21.574 1.00 89.94 181 GLU A CA 1
ATOM 1435 C C . GLU A 1 181 ? -17.549 6.360 21.819 1.00 89.94 181 GLU A C 1
ATOM 1437 O O . GLU A 1 181 ? -17.101 5.993 22.910 1.00 89.94 181 GLU A O 1
ATOM 1442 N N . TRP A 1 182 ? -16.743 6.665 20.807 1.00 89.19 182 TRP A N 1
ATOM 1443 C CA . TRP A 1 182 ? -15.295 6.561 20.939 1.00 89.19 182 TRP A CA 1
ATOM 1444 C C . TRP A 1 182 ? -14.714 7.602 21.912 1.00 89.19 182 TRP A C 1
ATOM 1446 O O . TRP A 1 182 ? -15.030 8.786 21.826 1.00 89.19 182 TRP A O 1
ATOM 1456 N N . LYS A 1 183 ? -13.842 7.161 22.835 1.00 89.75 183 LYS A N 1
ATOM 1457 C CA . LYS A 1 183 ? -12.995 8.032 23.676 1.00 89.75 183 LYS A CA 1
ATOM 1458 C C . LYS A 1 183 ? -11.638 7.375 23.915 1.00 89.75 183 LYS A C 1
ATOM 1460 O O . LYS A 1 183 ? -11.569 6.178 24.190 1.00 89.75 183 LYS A O 1
ATOM 1465 N N . LYS A 1 184 ? -10.561 8.161 23.888 1.00 86.44 184 LYS A N 1
ATOM 1466 C CA . LYS A 1 184 ? -9.188 7.669 24.099 1.00 86.44 184 LYS A CA 1
ATOM 1467 C C . LYS A 1 184 ? -8.990 6.955 25.446 1.00 86.44 184 LYS A C 1
ATOM 1469 O O . LYS A 1 184 ? -8.326 5.928 25.487 1.00 86.44 184 LYS A O 1
ATOM 1474 N N . GLU A 1 185 ? -9.615 7.458 26.509 1.00 88.56 185 GLU A N 1
ATOM 1475 C CA . GLU A 1 185 ? -9.494 6.912 27.872 1.00 88.56 185 GLU A CA 1
ATOM 1476 C C . GLU A 1 185 ? -10.362 5.662 28.125 1.00 88.56 185 GLU A C 1
ATOM 1478 O O . GLU A 1 185 ? -10.259 5.038 29.180 1.00 88.56 185 GLU A O 1
ATOM 1483 N N . LYS A 1 186 ? -11.240 5.280 27.182 1.00 90.62 186 LYS A N 1
ATOM 1484 C CA . LYS A 1 186 ? -12.112 4.104 27.339 1.00 90.62 186 LYS A CA 1
ATOM 1485 C C . LYS A 1 186 ? -11.333 2.808 27.121 1.00 90.62 186 LYS A C 1
ATOM 1487 O O . LYS A 1 186 ? -10.610 2.634 26.139 1.00 90.62 186 LYS A O 1
ATOM 1492 N N . THR A 1 187 ? -11.562 1.852 28.011 1.00 91.00 187 THR A N 1
ATOM 1493 C CA . THR A 1 187 ? -11.015 0.497 27.941 1.00 91.00 187 THR A CA 1
ATOM 1494 C C . THR A 1 187 ? -11.872 -0.409 27.054 1.00 91.00 187 THR A C 1
ATOM 1496 O O . THR A 1 187 ? -13.054 -0.161 26.813 1.00 91.00 187 THR A O 1
ATOM 1499 N N . ASN A 1 188 ? -11.313 -1.544 26.626 1.00 90.25 188 ASN A N 1
ATOM 1500 C CA . ASN A 1 188 ? -12.051 -2.568 25.871 1.00 90.25 188 ASN A CA 1
ATOM 1501 C C . ASN A 1 188 ? -13.313 -3.044 26.620 1.00 90.25 188 ASN A C 1
ATOM 1503 O O . ASN A 1 188 ? -14.330 -3.373 26.007 1.00 90.25 188 ASN A O 1
ATOM 1507 N N . GLY A 1 189 ? -13.253 -3.076 27.956 1.00 91.19 189 GLY A N 1
ATOM 1508 C CA . GLY A 1 189 ? -14.385 -3.440 28.801 1.00 91.19 189 GLY A CA 1
ATOM 1509 C C . GLY A 1 189 ? -15.518 -2.418 28.751 1.00 91.19 189 GLY A C 1
ATOM 1510 O O . GLY A 1 189 ? -16.679 -2.809 28.871 1.00 91.19 189 GLY A O 1
ATOM 1511 N N . ASP A 1 190 ? -15.205 -1.138 28.556 1.00 92.00 190 ASP A N 1
ATOM 1512 C CA . ASP A 1 190 ? -16.194 -0.061 28.451 1.00 92.00 190 ASP A CA 1
ATOM 1513 C C . ASP A 1 190 ? -16.963 -0.172 27.136 1.00 92.00 190 ASP A C 1
ATOM 1515 O O . ASP A 1 190 ? -18.194 -0.237 27.151 1.00 92.00 190 ASP A O 1
ATOM 1519 N N . TYR A 1 191 ? -16.245 -0.360 26.024 1.00 91.50 191 TYR A N 1
ATOM 1520 C CA . TYR A 1 191 ? -16.851 -0.603 24.712 1.00 91.50 191 TYR A CA 1
ATOM 1521 C C . TYR A 1 191 ? -17.746 -1.843 24.702 1.00 91.50 191 TYR A C 1
ATOM 1523 O O . TYR A 1 191 ? -18.848 -1.814 24.157 1.00 91.50 191 TYR A O 1
ATOM 1531 N N . ARG A 1 192 ? -17.328 -2.923 25.374 1.00 90.88 192 ARG A N 1
ATOM 1532 C CA . ARG A 1 192 ? -18.158 -4.129 25.505 1.00 90.88 192 ARG A CA 1
ATOM 1533 C C . ARG A 1 192 ? -19.476 -3.847 26.230 1.00 90.88 192 ARG A C 1
ATOM 1535 O O . ARG A 1 192 ? -20.504 -4.384 25.831 1.00 90.88 192 ARG A O 1
ATOM 1542 N N . ARG A 1 193 ? -19.467 -3.021 27.283 1.00 90.62 193 ARG A N 1
ATOM 1543 C CA . ARG A 1 193 ? -20.697 -2.656 28.010 1.00 90.62 193 ARG A CA 1
ATOM 1544 C C . ARG A 1 193 ? -21.608 -1.761 27.172 1.00 90.62 193 ARG A C 1
ATOM 1546 O O . ARG A 1 193 ? -22.820 -1.930 27.237 1.00 90.62 193 ARG A O 1
ATOM 1553 N N . GLU A 1 194 ? -21.055 -0.848 26.378 1.00 88.88 194 GLU A N 1
ATOM 1554 C CA . GLU A 1 194 ? -21.839 -0.011 25.455 1.00 88.88 194 GLU A CA 1
ATOM 1555 C C . GLU A 1 194 ? -22.564 -0.845 24.400 1.00 88.88 194 GLU A C 1
ATOM 1557 O O . GLU A 1 194 ? -23.774 -0.691 24.226 1.00 88.88 194 GLU A O 1
ATOM 1562 N N . LEU A 1 195 ? -21.850 -1.796 23.793 1.00 87.19 195 LEU A N 1
ATOM 1563 C CA . LEU A 1 195 ? -22.413 -2.725 22.813 1.00 87.19 195 LEU A CA 1
ATOM 1564 C C . LEU A 1 195 ? -23.511 -3.625 23.396 1.00 87.19 195 LEU A C 1
ATOM 1566 O O . LEU A 1 195 ? -24.397 -4.049 22.667 1.00 87.19 195 LEU A O 1
ATOM 1570 N N . GLN A 1 196 ? -23.456 -3.936 24.694 1.00 84.25 196 GLN A N 1
ATOM 1571 C CA . GLN A 1 196 ? -24.492 -4.722 25.374 1.00 84.25 196 GLN A CA 1
ATOM 1572 C C . GLN A 1 196 ? -25.721 -3.892 25.763 1.00 84.25 196 GLN A C 1
ATOM 1574 O O . GLN A 1 196 ? -26.814 -4.440 25.861 1.00 84.25 196 GLN A O 1
ATOM 1579 N N . ARG A 1 197 ? -25.543 -2.593 26.037 1.00 79.38 197 ARG A N 1
ATOM 1580 C CA . ARG A 1 197 ? -26.624 -1.695 26.479 1.00 79.38 197 ARG A CA 1
ATOM 1581 C C . ARG A 1 197 ? -27.487 -1.210 25.326 1.00 79.38 197 ARG A C 1
ATOM 1583 O O . ARG A 1 197 ? -28.694 -1.064 25.487 1.00 79.38 197 ARG A O 1
ATOM 1590 N N . LYS A 1 198 ? -26.872 -0.922 24.182 1.00 71.38 198 LYS A N 1
ATOM 1591 C CA . LYS A 1 198 ? -27.609 -0.634 22.956 1.00 71.38 198 LYS A CA 1
ATOM 1592 C C . LYS A 1 198 ? -28.048 -1.982 22.393 1.00 71.38 198 LYS A C 1
ATOM 1594 O O . LYS A 1 198 ? -27.197 -2.830 22.164 1.00 71.38 198 LYS A O 1
ATOM 1599 N N . ASN A 1 199 ? -29.355 -2.203 22.235 1.00 64.88 199 ASN A N 1
ATOM 1600 C CA . ASN A 1 199 ? -29.933 -3.429 21.666 1.00 64.88 199 ASN A CA 1
ATOM 1601 C C . ASN A 1 199 ? -29.474 -3.624 20.208 1.00 64.88 199 ASN A C 1
ATOM 1603 O O . ASN A 1 199 ? -30.229 -3.395 19.266 1.00 64.88 199 ASN A O 1
ATOM 1607 N N . HIS A 1 200 ? -28.218 -4.010 20.015 1.00 62.91 200 HIS A N 1
ATOM 1608 C CA . HIS A 1 200 ? -27.659 -4.340 18.719 1.00 62.91 200 HIS A CA 1
ATOM 1609 C C . HIS A 1 200 ? -28.026 -5.784 18.361 1.00 62.91 200 HIS A C 1
ATOM 1611 O O . HIS A 1 200 ? -28.048 -6.640 19.256 1.00 62.91 200 HIS A O 1
ATOM 1617 N N . PRO A 1 201 ? -28.309 -6.072 17.075 1.00 59.91 201 PRO A N 1
ATOM 1618 C CA . PRO A 1 201 ? -28.516 -7.439 16.615 1.00 59.91 201 PRO A CA 1
ATOM 1619 C C . PRO A 1 201 ? -27.321 -8.287 17.044 1.00 59.91 201 PRO A C 1
ATOM 1621 O O . PRO A 1 201 ? -26.158 -7.895 16.884 1.00 59.91 201 PRO A O 1
ATOM 1624 N N . LYS A 1 202 ? -27.611 -9.409 17.704 1.00 58.22 202 LYS A N 1
ATOM 1625 C CA . LYS A 1 202 ? -26.565 -10.278 18.242 1.00 58.22 202 LYS A CA 1
ATOM 1626 C C . LYS A 1 202 ? -25.851 -10.919 17.056 1.00 58.22 202 LYS A C 1
ATOM 1628 O O . LYS A 1 202 ? -26.445 -11.131 16.010 1.00 58.22 202 LYS A O 1
ATOM 1633 N N . LEU A 1 203 ? -24.593 -11.309 17.247 1.00 54.12 203 LEU A N 1
ATOM 1634 C CA . LEU A 1 203 ? -23.747 -11.936 16.219 1.00 54.12 203 LEU A CA 1
ATOM 1635 C C . LEU A 1 203 ? -24.342 -13.201 15.549 1.00 54.12 203 LEU A C 1
ATOM 1637 O O . LEU A 1 203 ? -23.712 -13.759 14.667 1.00 54.12 203 LEU A O 1
ATOM 1641 N N . LYS A 1 204 ? -25.506 -13.688 16.002 1.00 53.31 204 LYS A N 1
ATOM 1642 C CA . LYS A 1 204 ? -26.260 -14.784 15.381 1.00 53.31 204 LYS A CA 1
ATOM 1643 C C . LYS A 1 204 ? -27.053 -14.349 14.139 1.00 53.31 204 LYS A C 1
ATOM 1645 O O . LYS A 1 204 ? -27.494 -15.223 13.406 1.00 53.31 204 LYS A O 1
ATOM 1650 N N . ASP A 1 205 ? -27.222 -13.044 13.926 1.00 52.47 205 ASP A N 1
ATOM 1651 C CA . ASP A 1 205 ? -28.030 -12.473 12.840 1.00 52.47 205 ASP A CA 1
ATOM 1652 C C . ASP A 1 205 ? -27.177 -11.974 11.649 1.00 52.47 205 ASP A C 1
ATOM 1654 O O . ASP A 1 205 ? -27.695 -11.280 10.773 1.00 52.47 205 ASP A O 1
ATOM 1658 N N . PHE A 1 206 ? -25.878 -12.306 11.621 1.00 45.06 206 PHE A N 1
ATOM 1659 C CA . PHE A 1 206 ? -24.921 -11.976 10.555 1.00 45.06 206 PHE A CA 1
ATOM 1660 C C . PHE A 1 206 ? -24.256 -13.230 9.989 1.00 45.06 206 PHE A C 1
ATOM 1662 O O . PHE A 1 206 ? -23.917 -14.127 10.795 1.00 45.06 206 PHE A O 1
#

Solvent-accessible surface area (backbone atoms only — not comparable to full-atom values): 13385 Å² total; per-residue (Å²): 116,74,79,56,53,60,56,52,52,53,52,53,51,54,62,69,70,60,78,74,82,78,79,71,82,63,71,64,60,60,62,74,70,59,80,86,79,84,74,86,79,59,62,69,64,49,53,60,67,58,65,78,75,77,86,73,89,71,85,88,76,87,86,77,91,73,91,79,83,90,78,92,74,93,76,88,84,78,74,77,78,72,84,75,70,72,83,79,78,44,71,64,59,52,53,53,51,50,52,54,54,51,51,52,52,54,51,52,49,52,51,47,51,64,75,58,37,67,70,67,76,58,64,65,71,75,64,73,64,70,78,75,46,68,69,56,44,57,71,40,53,90,81,41,66,45,68,62,53,27,54,50,23,56,75,70,65,35,58,75,58,22,54,54,32,50,52,50,47,53,51,50,52,37,32,75,70,65,53,38,84,85,54,81,89,60,49,75,69,52,53,53,50,40,47,67,69,46,90,59,85,55,83,85,81,108